Protein AF-A0A946P6W8-F1 (afdb_monomer_lite)

Structure (mmCIF, N/CA/C/O backbone):
data_AF-A0A946P6W8-F1
#
_entry.id   AF-A0A946P6W8-F1
#
loop_
_atom_site.group_PDB
_atom_site.id
_atom_site.type_symbol
_atom_site.label_atom_id
_atom_site.label_alt_id
_atom_site.label_comp_id
_atom_site.label_asym_id
_atom_site.label_entity_id
_atom_site.label_seq_id
_atom_site.pdbx_PDB_ins_code
_atom_site.Cartn_x
_atom_site.Cartn_y
_atom_site.Cartn_z
_atom_site.occupancy
_atom_site.B_iso_or_equiv
_atom_site.auth_seq_id
_atom_site.auth_comp_id
_atom_site.auth_asym_id
_atom_site.auth_atom_id
_atom_site.pdbx_PDB_model_num
ATOM 1 N N . SER A 1 1 ? -8.562 -9.102 12.364 1.00 73.88 1 SER A N 1
ATOM 2 C CA . SER A 1 1 ? -8.716 -8.900 13.821 1.00 73.88 1 SER A CA 1
ATOM 3 C C . SER A 1 1 ? -8.064 -7.616 14.314 1.00 73.88 1 SER A C 1
ATOM 5 O O . SER A 1 1 ? -8.369 -7.254 15.441 1.00 73.88 1 SER A O 1
ATOM 7 N N . VAL A 1 2 ? -7.162 -6.978 13.541 1.00 82.44 2 VAL A N 1
ATOM 8 C CA . VAL A 1 2 ? -6.370 -5.794 13.952 1.00 82.44 2 VAL A CA 1
ATOM 9 C C . VAL A 1 2 ? -5.722 -5.942 15.341 1.00 82.44 2 VAL A C 1
ATOM 11 O O . VAL A 1 2 ? -5.569 -4.982 16.078 1.00 82.44 2 VAL A O 1
ATOM 14 N N . GLY A 1 3 ? -5.409 -7.184 15.739 1.00 82.88 3 GLY A N 1
ATOM 15 C CA . GLY A 1 3 ? -4.904 -7.525 17.077 1.00 82.88 3 GLY A CA 1
ATOM 16 C C . GLY A 1 3 ? -5.926 -7.450 18.225 1.00 82.88 3 GLY A C 1
ATOM 17 O O . GLY A 1 3 ? -5.641 -7.934 19.310 1.00 82.88 3 GLY A O 1
ATOM 18 N N . ALA A 1 4 ? -7.129 -6.924 17.991 1.00 87.81 4 ALA A N 1
ATOM 19 C CA . ALA A 1 4 ? -8.079 -6.534 19.037 1.00 87.81 4 ALA A CA 1
ATOM 20 C C . ALA A 1 4 ? -9.158 -7.577 19.387 1.00 87.81 4 ALA A C 1
ATOM 22 O O . ALA A 1 4 ? -9.860 -7.426 20.388 1.00 87.81 4 ALA A O 1
ATOM 23 N N . ALA A 1 5 ? -9.328 -8.609 18.554 1.00 84.31 5 ALA A N 1
ATOM 24 C CA . ALA A 1 5 ? -10.347 -9.652 18.745 1.00 84.31 5 ALA A CA 1
ATOM 25 C C . ALA A 1 5 ? -9.862 -10.853 19.585 1.00 84.31 5 ALA A C 1
ATOM 27 O O . ALA A 1 5 ? -10.645 -11.761 19.851 1.00 84.31 5 ALA A O 1
ATOM 28 N N . GLY A 1 6 ? -8.576 -10.888 19.950 1.00 88.62 6 GLY A N 1
ATOM 29 C CA . GLY A 1 6 ? -7.946 -11.995 20.671 1.00 88.62 6 GLY A CA 1
ATOM 30 C C . GLY A 1 6 ? -6.609 -12.429 20.074 1.00 88.62 6 GLY A C 1
ATOM 31 O O . GLY A 1 6 ? -6.138 -11.882 19.074 1.00 88.62 6 GLY A O 1
ATOM 32 N N . LEU A 1 7 ? -6.011 -13.450 20.688 1.00 89.75 7 LEU A N 1
ATOM 33 C CA . LEU A 1 7 ? -4.759 -14.051 20.234 1.00 89.75 7 LEU A CA 1
ATOM 34 C C . LEU A 1 7 ? -5.016 -15.127 19.184 1.00 89.75 7 LEU A C 1
ATOM 36 O O . LEU A 1 7 ? -5.795 -16.059 19.391 1.00 89.75 7 LEU A O 1
ATOM 40 N N . VAL A 1 8 ? -4.299 -15.037 18.069 1.00 91.56 8 VAL A N 1
ATOM 41 C CA . VAL A 1 8 ? -4.307 -16.085 17.053 1.00 91.56 8 VAL A CA 1
ATOM 42 C C . VAL A 1 8 ? -3.241 -17.119 17.409 1.00 91.56 8 VAL A C 1
ATOM 44 O O . VAL A 1 8 ? -2.055 -16.890 17.207 1.00 91.56 8 VAL A O 1
ATOM 47 N N . SER A 1 9 ? -3.658 -18.266 17.948 1.00 94.19 9 SER A N 1
ATOM 48 C CA . SER A 1 9 ? -2.743 -19.356 18.333 1.00 94.19 9 SER A CA 1
ATOM 49 C C . SER A 1 9 ? -2.420 -20.321 17.189 1.00 94.19 9 SER A C 1
ATOM 51 O O . SER A 1 9 ? -1.416 -21.031 17.229 1.00 94.19 9 SER A O 1
ATOM 53 N N . ARG A 1 10 ? -3.282 -20.382 16.168 1.00 95.62 10 ARG A N 1
ATOM 54 C CA . ARG A 1 10 ? -3.114 -21.231 14.986 1.00 95.62 10 ARG A CA 1
ATOM 55 C C . ARG A 1 10 ? -3.885 -20.654 13.808 1.00 95.62 10 ARG A C 1
ATOM 57 O O . ARG A 1 10 ? -5.046 -20.283 13.952 1.00 95.62 10 ARG A O 1
ATOM 64 N N . ILE A 1 11 ? -3.265 -20.671 12.632 1.00 94.38 11 ILE A N 1
ATOM 65 C CA . ILE A 1 11 ? -3.903 -20.339 11.355 1.00 94.38 11 ILE A CA 1
ATOM 66 C C . ILE A 1 11 ? -3.746 -21.540 10.426 1.00 94.38 11 ILE A C 1
ATOM 68 O O . ILE A 1 11 ? -2.695 -22.178 10.392 1.00 94.38 11 ILE A O 1
ATOM 72 N N . ARG A 1 12 ? -4.796 -21.853 9.666 1.00 96.69 12 ARG A N 1
ATOM 73 C CA . ARG A 1 12 ? -4.707 -22.728 8.496 1.00 96.69 12 ARG A CA 1
ATOM 74 C C . ARG A 1 12 ? -4.914 -21.864 7.263 1.00 96.69 12 ARG A C 1
ATOM 76 O O . ARG A 1 12 ? -5.958 -21.233 7.140 1.00 96.69 12 ARG A O 1
ATOM 83 N N . MET A 1 13 ? -3.935 -21.854 6.369 1.00 96.88 13 MET A N 1
ATOM 84 C CA . MET A 1 13 ? -3.988 -21.079 5.132 1.00 96.88 13 MET A CA 1
ATOM 85 C C . MET A 1 13 ? -4.216 -22.015 3.949 1.00 96.88 13 MET A C 1
ATOM 87 O O . MET A 1 13 ? -3.669 -23.118 3.905 1.00 96.88 13 MET A O 1
ATOM 91 N N . LYS A 1 14 ? -5.035 -21.577 2.992 1.00 96.38 14 LYS A N 1
ATOM 92 C CA . LYS A 1 14 ? -5.134 -22.236 1.690 1.00 96.38 14 LYS A CA 1
ATOM 93 C C . LYS A 1 14 ? -3.867 -21.901 0.904 1.00 96.38 14 LYS A C 1
ATOM 95 O O . LYS A 1 14 ? -3.564 -20.728 0.723 1.00 96.38 14 LYS A O 1
ATOM 100 N N . LEU A 1 15 ? -3.142 -22.924 0.462 1.00 95.88 15 LEU A N 1
ATOM 101 C CA . LEU A 1 15 ? -1.917 -22.760 -0.319 1.00 95.88 15 LEU A CA 1
ATOM 102 C C . LEU A 1 15 ? -2.199 -22.921 -1.814 1.00 95.88 15 LEU A C 1
ATOM 104 O O . LEU A 1 15 ? -3.144 -23.607 -2.211 1.00 95.88 15 LEU A O 1
ATOM 108 N N . GLN A 1 16 ? -1.345 -22.311 -2.628 1.00 93.94 16 GLN A N 1
ATOM 109 C CA . GLN A 1 16 ? -1.244 -22.569 -4.061 1.00 93.94 16 GLN A CA 1
ATOM 110 C C . GLN A 1 16 ? 0.046 -23.342 -4.352 1.00 93.94 16 GLN A C 1
ATOM 112 O O . GLN A 1 16 ? 0.952 -23.399 -3.518 1.00 93.94 16 GLN A O 1
ATOM 117 N N . LYS A 1 17 ? 0.117 -23.967 -5.531 1.00 95.50 17 LYS A N 1
ATOM 118 C CA . LYS A 1 17 ? 1.341 -24.628 -5.990 1.00 95.50 17 LYS A CA 1
ATOM 119 C C . LYS A 1 17 ? 2.429 -23.570 -6.200 1.00 95.50 17 LYS A C 1
ATOM 121 O O . LYS A 1 17 ? 2.138 -22.510 -6.747 1.00 95.50 17 LYS A O 1
ATOM 126 N N . SER A 1 18 ? 3.661 -23.866 -5.790 1.00 95.75 18 SER A N 1
ATOM 127 C CA . SER A 1 18 ? 4.802 -23.011 -6.112 1.00 95.75 18 SER A CA 1
ATOM 128 C C . SER A 1 18 ? 4.996 -22.934 -7.627 1.00 95.75 18 SER A C 1
ATOM 130 O O . SER A 1 18 ? 4.814 -23.922 -8.346 1.00 95.75 18 SER A O 1
ATOM 132 N N . ALA A 1 19 ? 5.374 -21.755 -8.100 1.00 96.75 19 ALA A N 1
ATOM 133 C CA . ALA A 1 19 ? 5.690 -21.488 -9.495 1.00 96.75 19 ALA A CA 1
ATOM 134 C C . ALA A 1 19 ? 7.038 -20.775 -9.577 1.00 96.75 19 ALA A C 1
ATOM 136 O O . ALA A 1 19 ? 7.435 -20.102 -8.622 1.00 96.75 19 ALA A O 1
ATOM 137 N N . VAL A 1 20 ? 7.726 -20.932 -10.705 1.00 98.31 20 VAL A N 1
ATOM 138 C 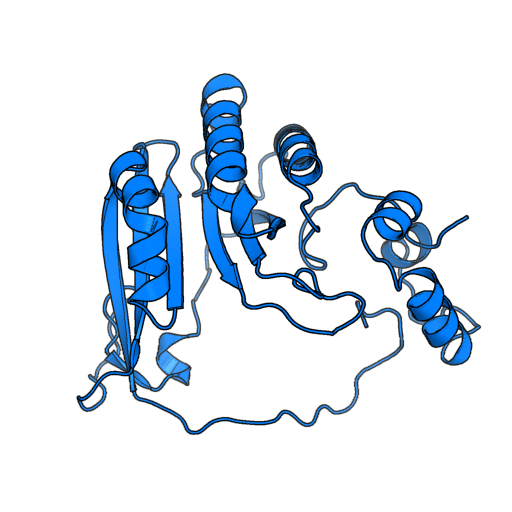CA . VAL A 1 20 ? 8.872 -20.087 -11.040 1.00 98.31 20 VAL A CA 1
ATOM 139 C C . VAL A 1 20 ? 8.316 -18.744 -11.503 1.00 98.31 20 VAL A C 1
ATOM 141 O O . VAL A 1 20 ? 7.397 -18.700 -12.322 1.00 98.31 20 VAL A O 1
ATOM 144 N N . LEU A 1 21 ? 8.826 -17.659 -10.936 1.00 98.06 21 LEU A N 1
ATOM 145 C CA . LEU A 1 21 ? 8.456 -16.291 -11.265 1.00 98.06 21 LEU A CA 1
ATOM 146 C C . LEU A 1 21 ? 9.663 -15.579 -11.871 1.00 98.06 21 LEU A C 1
ATOM 148 O O . LEU A 1 21 ? 10.785 -15.798 -11.424 1.00 98.06 21 LEU A O 1
ATOM 152 N N . SER A 1 22 ? 9.415 -14.713 -12.849 1.00 97.81 22 SER A N 1
ATOM 153 C CA . SER A 1 22 ? 10.373 -13.745 -13.373 1.00 97.81 22 SER A CA 1
ATOM 154 C C . SER A 1 22 ? 9.985 -12.358 -12.873 1.00 97.81 22 SER A C 1
ATOM 156 O O . SER A 1 22 ? 8.884 -11.880 -13.146 1.00 97.81 22 SER A O 1
ATOM 158 N N . GLU A 1 23 ? 10.879 -11.748 -12.105 1.00 97.69 23 GLU A N 1
ATOM 159 C CA . GLU A 1 23 ? 10.818 -10.362 -11.661 1.00 97.69 23 GLU A CA 1
ATOM 160 C C . GLU A 1 23 ? 11.669 -9.490 -12.579 1.00 97.69 23 GLU A C 1
ATOM 162 O O . GLU A 1 23 ? 12.813 -9.828 -12.887 1.00 97.69 23 GLU A O 1
ATOM 167 N N . GLN A 1 24 ? 11.113 -8.353 -12.984 1.00 96.56 24 GLN A N 1
ATOM 168 C CA . GLN A 1 24 ? 11.794 -7.370 -13.815 1.00 96.56 24 GLN A CA 1
ATOM 169 C C . GLN A 1 24 ? 11.532 -5.964 -13.284 1.00 96.56 24 GLN A C 1
ATOM 171 O O . GLN A 1 24 ? 10.383 -5.621 -12.990 1.00 96.56 24 GLN A O 1
ATOM 176 N N . ILE A 1 25 ? 12.586 -5.148 -13.206 1.00 96.94 25 ILE A N 1
ATOM 177 C CA . ILE A 1 25 ? 12.483 -3.701 -12.999 1.00 96.94 25 ILE A CA 1
ATOM 178 C C . ILE A 1 25 ? 12.862 -2.961 -14.282 1.00 96.94 25 ILE A C 1
ATOM 180 O O . ILE A 1 25 ? 13.902 -3.214 -14.888 1.00 96.94 25 ILE A O 1
ATOM 184 N N . HIS A 1 26 ? 12.023 -2.007 -14.670 1.00 95.88 26 HIS A N 1
ATOM 185 C CA . HIS A 1 26 ? 12.267 -1.072 -15.759 1.00 95.88 26 HIS A CA 1
ATOM 186 C C . HIS A 1 26 ? 12.077 0.363 -15.267 1.00 95.88 26 HIS A C 1
ATOM 188 O O . HIS A 1 26 ? 11.128 0.646 -14.543 1.00 95.88 26 HIS A O 1
ATOM 194 N N . VAL A 1 27 ? 12.958 1.273 -15.677 1.00 97.94 27 VAL A N 1
ATOM 195 C CA . VAL A 1 27 ? 12.864 2.696 -15.327 1.00 97.94 27 VAL A CA 1
ATOM 196 C C . VAL A 1 27 ? 12.210 3.457 -16.474 1.00 97.94 27 VAL A C 1
ATOM 198 O O . VAL A 1 27 ? 12.634 3.324 -17.621 1.00 97.94 27 VAL A O 1
ATOM 201 N N . ALA A 1 28 ? 11.201 4.264 -16.163 1.00 98.25 28 ALA A N 1
ATOM 202 C CA . ALA A 1 28 ? 10.529 5.152 -17.109 1.00 98.25 28 ALA A CA 1
ATOM 203 C C . ALA A 1 28 ? 10.208 6.502 -16.451 1.00 98.25 28 ALA A C 1
ATOM 205 O O . ALA A 1 28 ? 10.344 6.659 -15.239 1.00 98.25 28 ALA A O 1
ATOM 206 N N . SER A 1 29 ? 9.757 7.483 -17.234 1.00 98.38 29 SER A N 1
ATOM 207 C CA . SER A 1 29 ? 9.215 8.720 -16.665 1.00 98.38 29 SER A CA 1
ATOM 208 C C . SER A 1 29 ? 7.892 8.458 -15.931 1.00 98.38 29 SER A C 1
ATOM 210 O O . SER A 1 29 ? 7.182 7.484 -16.220 1.00 98.38 29 SER A O 1
ATOM 212 N N . TYR A 1 30 ? 7.531 9.341 -14.997 1.00 97.75 30 TYR A N 1
ATOM 213 C CA . TYR A 1 30 ? 6.206 9.331 -14.373 1.00 97.75 30 TYR A CA 1
ATOM 214 C C . TYR A 1 30 ? 5.073 9.330 -15.414 1.00 97.75 30 TYR A C 1
ATOM 216 O O . TYR A 1 30 ? 4.170 8.493 -15.347 1.00 97.75 30 TYR A O 1
ATOM 224 N N . ASP A 1 31 ? 5.147 10.231 -16.397 1.00 97.88 31 ASP A N 1
ATOM 225 C CA . ASP A 1 31 ? 4.098 10.402 -17.404 1.00 97.88 31 ASP A CA 1
ATOM 226 C C . ASP A 1 31 ? 3.946 9.151 -18.281 1.00 97.88 31 ASP A C 1
ATOM 228 O O . ASP A 1 31 ? 2.827 8.680 -18.492 1.00 97.88 31 ASP A O 1
ATOM 232 N N . ASP A 1 32 ? 5.049 8.548 -18.738 1.00 98.00 32 ASP A N 1
ATOM 233 C CA . ASP A 1 32 ? 4.999 7.305 -19.522 1.00 98.00 32 ASP A CA 1
ATOM 234 C C . ASP A 1 32 ? 4.410 6.148 -18.712 1.00 98.00 32 ASP A C 1
ATOM 236 O O . ASP A 1 32 ? 3.613 5.359 -19.230 1.00 98.00 32 ASP A O 1
ATOM 240 N N . THR A 1 33 ? 4.777 6.060 -17.432 1.00 97.94 33 THR A N 1
ATOM 241 C CA . THR A 1 33 ? 4.261 5.040 -16.513 1.00 97.94 33 THR A CA 1
ATOM 242 C C . THR A 1 33 ? 2.756 5.193 -16.336 1.00 97.94 33 THR A C 1
ATOM 244 O O . THR A 1 33 ? 2.011 4.226 -16.493 1.00 97.94 33 THR A O 1
ATOM 247 N N . MET A 1 34 ? 2.287 6.415 -16.075 1.00 97.06 34 MET A N 1
ATOM 248 C CA . MET A 1 34 ? 0.867 6.697 -15.883 1.00 97.06 34 MET A CA 1
ATOM 249 C C . MET A 1 34 ? 0.052 6.495 -17.157 1.00 97.06 34 MET A C 1
ATOM 251 O O . MET A 1 34 ? -1.027 5.908 -17.094 1.00 97.06 34 MET A O 1
ATOM 255 N N . ASN A 1 35 ? 0.573 6.891 -18.319 1.00 97.44 35 ASN A N 1
ATOM 256 C CA . ASN A 1 35 ? -0.092 6.675 -19.606 1.00 97.44 35 ASN A CA 1
ATOM 257 C C . ASN A 1 35 ? -0.261 5.184 -19.941 1.00 97.44 35 ASN A C 1
ATOM 259 O O . ASN A 1 35 ? -1.183 4.813 -20.666 1.00 97.44 35 ASN A O 1
ATOM 263 N N . ARG A 1 36 ? 0.614 4.323 -19.409 1.00 97.12 36 ARG A N 1
ATOM 264 C CA . ARG A 1 36 ? 0.615 2.873 -19.655 1.00 97.12 36 ARG A CA 1
ATOM 265 C C . ARG A 1 36 ? 0.089 2.050 -18.484 1.00 97.12 36 ARG A C 1
ATOM 267 O O . ARG A 1 36 ? 0.084 0.824 -18.574 1.00 97.12 36 ARG A O 1
ATOM 274 N N . ILE A 1 37 ? -0.356 2.673 -17.394 1.00 95.88 37 ILE A N 1
ATOM 275 C CA . ILE A 1 37 ? -0.645 1.945 -16.152 1.00 95.88 37 ILE A CA 1
ATOM 276 C C . ILE A 1 37 ? -1.721 0.873 -16.345 1.00 95.88 37 ILE A C 1
ATOM 278 O O . ILE A 1 37 ? -1.572 -0.240 -15.856 1.00 95.88 37 ILE A O 1
ATOM 282 N N . THR A 1 38 ? -2.763 1.157 -17.132 1.00 95.19 38 THR A N 1
ATOM 283 C CA . THR A 1 38 ? -3.839 0.195 -17.404 1.00 95.19 38 THR A CA 1
ATOM 284 C C . THR A 1 38 ? -3.324 -1.039 -18.142 1.00 95.19 38 THR A C 1
ATOM 286 O O . THR A 1 38 ? -3.663 -2.154 -17.756 1.00 95.19 38 THR A O 1
ATOM 289 N N . SER A 1 39 ? -2.482 -0.864 -19.169 1.00 96.88 39 SER A N 1
ATOM 290 C CA . SER A 1 39 ? -1.872 -1.995 -19.880 1.00 96.88 39 SER A CA 1
ATOM 291 C C . SER A 1 39 ? -0.869 -2.734 -18.999 1.00 96.88 39 SER A C 1
ATOM 293 O O . SER A 1 39 ? -0.893 -3.955 -18.955 1.00 96.88 39 SER A O 1
ATOM 295 N N . LEU A 1 40 ? -0.049 -2.012 -18.228 1.00 96.81 40 LEU A N 1
ATOM 296 C CA . LEU A 1 40 ? 0.931 -2.619 -17.325 1.00 96.81 40 LEU A CA 1
ATOM 297 C C . LEU A 1 40 ? 0.252 -3.487 -16.257 1.00 96.81 40 LEU A C 1
ATOM 299 O O . LEU A 1 40 ? 0.728 -4.578 -15.972 1.00 96.81 40 LEU A O 1
ATOM 303 N N . VAL A 1 41 ? -0.881 -3.051 -15.709 1.00 96.06 41 VAL A N 1
ATOM 304 C CA . VAL A 1 41 ? -1.665 -3.854 -14.761 1.00 96.06 41 VAL A CA 1
ATOM 305 C C . VAL A 1 41 ? -2.313 -5.061 -15.443 1.00 96.06 41 VAL A C 1
ATOM 307 O O . VAL A 1 41 ? -2.336 -6.140 -14.867 1.00 96.06 41 VAL A O 1
ATOM 310 N N . ALA A 1 42 ? -2.837 -4.906 -16.661 1.00 95.88 42 ALA A N 1
ATOM 311 C CA . ALA A 1 42 ? -3.531 -5.989 -17.361 1.00 95.88 42 ALA A CA 1
ATOM 312 C C . ALA A 1 42 ? -2.587 -7.073 -17.917 1.00 95.88 42 ALA A C 1
ATOM 314 O O . ALA A 1 42 ? -2.974 -8.235 -18.021 1.00 95.88 42 ALA A O 1
ATOM 315 N N . GLU A 1 43 ? -1.371 -6.693 -18.308 1.00 96.94 43 GLU A N 1
ATOM 316 C CA . GLU A 1 43 ? -0.388 -7.576 -18.949 1.00 96.94 43 GLU A CA 1
ATOM 317 C C . GLU A 1 43 ? 0.476 -8.350 -17.945 1.00 96.94 43 GLU A C 1
ATOM 319 O O . GLU A 1 43 ? 1.175 -9.281 -18.345 1.00 96.94 43 GLU A O 1
ATOM 324 N N . ASN A 1 44 ? 0.442 -7.981 -16.660 1.00 97.25 44 ASN A N 1
ATOM 325 C CA . ASN A 1 44 ? 1.312 -8.553 -15.637 1.00 97.25 44 ASN A CA 1
ATOM 326 C C . ASN A 1 44 ? 0.509 -9.162 -14.482 1.00 97.25 44 ASN A C 1
ATOM 328 O O . ASN A 1 44 ? -0.454 -8.572 -14.004 1.00 97.25 44 ASN A O 1
ATOM 332 N N . ASP A 1 45 ? 0.944 -10.321 -13.981 1.00 95.31 45 ASP A N 1
ATOM 333 C CA . ASP A 1 45 ? 0.320 -10.985 -12.821 1.00 95.31 45 ASP A CA 1
ATOM 334 C C . ASP A 1 45 ? 0.476 -10.139 -11.546 1.00 95.31 45 ASP A C 1
ATOM 336 O O . ASP A 1 45 ? -0.397 -10.113 -10.679 1.00 95.31 45 ASP A O 1
ATOM 340 N N . ARG A 1 46 ? 1.600 -9.421 -11.425 1.00 95.69 46 ARG A N 1
ATOM 341 C CA . ARG A 1 46 ? 1.846 -8.438 -10.362 1.00 95.69 46 ARG A CA 1
ATOM 342 C C . ARG A 1 46 ? 2.505 -7.202 -10.941 1.00 95.69 46 ARG A C 1
ATOM 344 O O . ARG A 1 46 ? 3.494 -7.309 -11.667 1.00 95.69 46 ARG A O 1
ATOM 351 N N . PHE A 1 47 ? 1.983 -6.051 -10.543 1.00 96.81 47 PHE A N 1
ATOM 352 C CA . PHE A 1 47 ? 2.468 -4.739 -10.934 1.00 96.81 47 PHE A CA 1
ATOM 353 C C . PHE A 1 47 ? 2.592 -3.835 -9.706 1.00 96.81 47 PHE A C 1
ATOM 355 O O . PHE A 1 47 ? 1.625 -3.657 -8.955 1.00 96.81 47 PHE A O 1
ATOM 362 N N . GLU A 1 48 ? 3.767 -3.234 -9.553 1.00 97.25 48 GLU A N 1
ATOM 363 C CA . GLU A 1 48 ? 4.014 -2.104 -8.663 1.00 97.25 48 GLU A CA 1
ATOM 364 C C . GLU A 1 48 ? 4.987 -1.120 -9.322 1.00 97.25 48 GLU A C 1
ATOM 366 O O . GLU A 1 48 ? 5.721 -1.479 -10.243 1.00 97.25 48 GLU A O 1
ATOM 371 N N . PHE A 1 49 ? 5.007 0.133 -8.878 1.00 98.12 49 PHE A N 1
ATOM 372 C CA . PHE A 1 49 ? 6.092 1.042 -9.235 1.00 98.12 49 PHE A CA 1
ATOM 373 C C . PHE A 1 49 ? 6.475 1.952 -8.071 1.00 98.12 49 PHE A C 1
ATOM 375 O O . PHE A 1 49 ? 5.666 2.236 -7.188 1.00 98.12 49 PHE A O 1
ATOM 382 N N . PHE A 1 50 ? 7.713 2.436 -8.112 1.00 98.00 50 PHE A N 1
ATOM 383 C CA . PHE A 1 50 ? 8.277 3.382 -7.153 1.00 98.00 50 PHE A CA 1
ATOM 384 C C . PHE A 1 50 ? 8.656 4.661 -7.887 1.00 98.00 50 PHE A C 1
ATOM 386 O O . PHE A 1 50 ? 9.583 4.646 -8.693 1.00 98.00 50 PHE A O 1
ATOM 393 N N . TRP A 1 51 ? 7.946 5.755 -7.632 1.00 98.69 51 TRP A N 1
ATOM 394 C CA . TRP A 1 51 ? 8.263 7.063 -8.205 1.00 98.69 51 TRP A CA 1
ATOM 395 C C . TRP A 1 51 ? 9.173 7.858 -7.275 1.00 98.69 51 TRP A C 1
ATOM 397 O O . TRP A 1 51 ? 8.892 7.960 -6.082 1.00 98.69 51 TRP A O 1
ATOM 407 N N . TYR A 1 52 ? 10.230 8.456 -7.819 1.00 98.12 52 TYR A N 1
ATOM 408 C CA . TYR A 1 52 ? 11.233 9.197 -7.062 1.00 98.12 52 TYR A CA 1
ATOM 409 C C . TYR A 1 52 ? 11.059 10.710 -7.254 1.00 98.12 52 TYR A C 1
ATOM 411 O O . TYR A 1 52 ? 11.326 11.218 -8.346 1.00 98.12 52 TYR A O 1
ATOM 419 N N . PRO A 1 53 ? 10.715 11.475 -6.196 1.00 97.06 53 PRO A N 1
ATOM 420 C CA . PRO A 1 53 ? 10.463 12.916 -6.314 1.00 97.06 53 PRO A CA 1
ATOM 421 C C . PRO A 1 53 ? 11.640 13.737 -6.854 1.00 97.06 53 PRO A C 1
ATOM 423 O O . PRO A 1 53 ? 11.441 14.804 -7.428 1.00 97.06 53 PRO A O 1
ATOM 426 N N . GLY A 1 54 ? 12.872 13.263 -6.635 1.00 95.25 54 GLY A N 1
ATOM 427 C CA . GLY A 1 54 ? 14.092 13.973 -7.022 1.00 95.25 54 GLY A CA 1
ATOM 428 C C . GLY A 1 54 ? 14.446 13.875 -8.508 1.00 95.25 54 GLY A C 1
ATOM 429 O O . GLY A 1 54 ? 15.089 14.788 -9.020 1.00 95.25 54 GLY A O 1
ATOM 430 N N . THR A 1 55 ? 14.051 12.795 -9.188 1.00 96.50 55 THR A N 1
ATOM 431 C CA . THR A 1 55 ? 14.361 12.563 -10.614 1.00 96.50 55 THR A CA 1
ATOM 432 C C . THR A 1 55 ? 13.125 12.556 -11.503 1.00 96.50 55 THR A C 1
ATOM 434 O O . THR A 1 55 ? 13.257 12.686 -12.715 1.00 96.50 55 THR A O 1
ATOM 437 N N . ASP A 1 56 ? 11.935 12.440 -10.907 1.00 96.69 56 ASP A N 1
ATOM 438 C CA . ASP A 1 56 ? 10.660 12.241 -11.600 1.00 96.69 56 ASP A CA 1
ATOM 439 C C . ASP A 1 56 ? 10.583 10.936 -12.420 1.00 96.69 56 ASP A C 1
ATOM 441 O O . ASP A 1 56 ? 9.753 10.770 -13.317 1.00 96.69 56 ASP A O 1
ATOM 445 N N . GLU A 1 57 ? 11.448 9.981 -12.080 1.00 98.12 57 GLU A N 1
ATOM 446 C CA . GLU A 1 57 ? 11.476 8.639 -12.653 1.00 98.12 57 GLU A CA 1
ATOM 447 C C . GLU A 1 57 ? 10.644 7.672 -11.810 1.00 98.12 57 GLU A C 1
ATOM 449 O O . GLU A 1 57 ? 10.505 7.823 -10.593 1.00 98.12 57 GLU A O 1
ATOM 454 N N . ALA A 1 58 ? 10.113 6.647 -12.468 1.00 98.38 58 ALA A N 1
ATOM 455 C CA . ALA A 1 58 ? 9.417 5.533 -11.856 1.00 98.38 58 ALA A CA 1
ATOM 456 C C . ALA A 1 58 ? 10.144 4.218 -12.158 1.00 98.38 58 ALA A C 1
ATOM 458 O O . ALA A 1 58 ? 10.325 3.842 -13.319 1.00 98.38 58 ALA A O 1
ATOM 459 N N . ASN A 1 59 ? 10.502 3.488 -11.104 1.00 98.00 59 ASN A N 1
ATOM 460 C CA . ASN A 1 59 ? 10.963 2.108 -11.200 1.00 98.00 59 ASN A CA 1
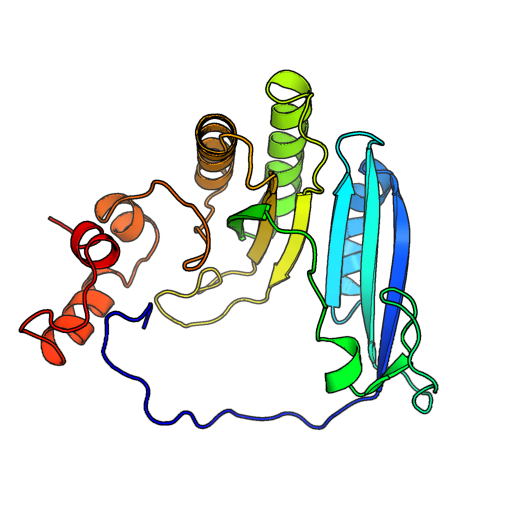ATOM 461 C C . ASN A 1 59 ? 9.733 1.203 -11.246 1.00 98.00 59 ASN A C 1
ATOM 463 O O . ASN A 1 59 ? 9.132 0.914 -10.212 1.00 98.00 59 ASN A O 1
ATOM 467 N N . ILE A 1 60 ? 9.348 0.785 -12.446 1.00 98.19 60 ILE A N 1
ATOM 468 C CA . ILE A 1 60 ? 8.255 -0.149 -12.698 1.00 98.19 60 ILE A CA 1
ATOM 469 C C . ILE A 1 60 ? 8.748 -1.558 -12.409 1.00 98.19 60 ILE A C 1
ATOM 471 O O . ILE A 1 60 ? 9.677 -2.032 -13.059 1.00 98.19 60 ILE A O 1
ATOM 475 N N . LYS A 1 61 ? 8.095 -2.243 -11.479 1.00 97.44 61 LYS A N 1
ATOM 476 C CA . LYS A 1 61 ? 8.394 -3.615 -11.102 1.00 97.44 61 LYS A CA 1
ATOM 477 C C . LYS A 1 61 ? 7.239 -4.529 -11.489 1.00 97.44 61 LYS A C 1
ATOM 479 O O . LYS A 1 61 ? 6.085 -4.318 -11.117 1.00 97.44 61 LYS A O 1
ATOM 484 N N . THR A 1 62 ? 7.570 -5.568 -12.240 1.00 97.69 62 THR A N 1
ATOM 485 C CA . THR A 1 62 ? 6.616 -6.584 -12.695 1.00 97.69 62 THR A CA 1
ATOM 486 C C . THR A 1 62 ? 7.091 -7.960 -12.271 1.00 97.69 62 THR A C 1
ATOM 488 O O . THR A 1 62 ? 8.293 -8.228 -12.254 1.00 97.69 62 THR A O 1
ATOM 491 N N . ILE A 1 63 ? 6.154 -8.829 -11.890 1.00 97.50 63 ILE A N 1
ATOM 492 C CA . ILE A 1 63 ? 6.460 -10.217 -11.537 1.00 97.50 63 ILE A CA 1
ATOM 493 C C . ILE A 1 63 ? 5.450 -11.132 -12.215 1.00 97.50 63 ILE A C 1
ATOM 495 O O . ILE A 1 63 ? 4.262 -11.091 -11.891 1.00 97.50 63 ILE A O 1
ATOM 499 N N . ASN A 1 64 ? 5.938 -11.999 -13.099 1.00 97.81 64 ASN A N 1
ATOM 500 C CA . ASN A 1 64 ? 5.120 -12.881 -13.929 1.00 97.81 64 ASN A CA 1
ATOM 501 C C . ASN A 1 64 ? 5.533 -14.350 -13.785 1.00 97.81 64 ASN A C 1
ATOM 503 O O . ASN A 1 64 ? 6.696 -14.626 -13.491 1.00 97.81 64 ASN A O 1
ATOM 507 N N . PRO A 1 65 ? 4.628 -15.316 -14.022 1.00 97.56 65 PRO A N 1
ATOM 508 C CA . PRO A 1 65 ? 5.010 -16.717 -14.159 1.00 97.56 65 PRO A CA 1
ATOM 509 C C . PRO A 1 65 ? 6.054 -16.907 -15.267 1.00 97.56 65 PRO A C 1
ATOM 511 O O . PRO A 1 65 ? 5.857 -16.462 -16.397 1.00 97.56 65 PRO A O 1
ATOM 514 N N . ALA A 1 66 ? 7.151 -17.588 -14.951 1.00 96.62 66 ALA A N 1
ATOM 515 C CA . ALA A 1 66 ? 8.176 -17.951 -15.919 1.00 96.62 66 ALA A CA 1
ATOM 516 C C . ALA A 1 66 ? 7.881 -19.325 -16.540 1.00 96.62 66 ALA A C 1
ATOM 518 O O . ALA A 1 66 ? 7.301 -20.207 -15.904 1.00 96.62 66 ALA A O 1
ATOM 519 N N . THR A 1 67 ? 8.322 -19.524 -17.783 1.00 93.69 67 THR A N 1
ATOM 520 C CA . THR A 1 67 ? 8.276 -20.831 -18.467 1.00 93.69 67 THR A CA 1
ATOM 521 C C . THR A 1 67 ? 9.599 -21.594 -18.384 1.00 93.69 67 THR A C 1
ATOM 523 O O . THR A 1 67 ? 9.725 -22.667 -18.970 1.00 93.69 67 THR A O 1
ATOM 526 N N . THR A 1 68 ? 10.598 -21.025 -17.712 1.00 93.50 68 THR A N 1
ATOM 527 C CA . THR A 1 68 ? 11.952 -21.562 -17.559 1.00 93.50 68 THR A CA 1
ATOM 528 C C . THR A 1 68 ? 12.165 -22.147 -16.164 1.00 93.50 68 THR A C 1
ATOM 530 O O . THR A 1 68 ? 11.370 -21.931 -15.249 1.00 93.50 68 THR A O 1
ATOM 533 N N . GLU A 1 69 ? 13.258 -22.893 -16.010 1.00 96.94 69 GLU A N 1
ATOM 534 C CA . GLU A 1 69 ? 13.764 -23.315 -14.701 1.00 96.94 69 GLU A CA 1
ATOM 535 C C . GLU A 1 69 ? 14.286 -22.105 -13.896 1.00 96.94 69 GLU A C 1
ATOM 537 O O . GLU A 1 69 ? 14.641 -21.086 -14.498 1.00 96.94 69 GLU A O 1
ATOM 542 N N . PRO A 1 70 ? 14.334 -22.189 -12.551 1.00 97.31 70 PRO A N 1
ATOM 543 C CA . PRO A 1 70 ? 14.926 -21.146 -11.719 1.00 97.31 70 PRO A CA 1
ATOM 544 C C . PRO A 1 70 ? 16.430 -20.988 -11.996 1.00 97.31 70 PRO A C 1
ATOM 546 O O . PRO A 1 70 ? 17.151 -21.964 -12.220 1.00 97.31 70 PRO A O 1
ATOM 549 N N . GLU A 1 71 ? 16.908 -19.751 -11.937 1.00 97.75 71 GLU A N 1
ATOM 550 C CA . GLU A 1 71 ? 18.292 -19.365 -12.185 1.00 97.75 71 GLU A CA 1
ATOM 551 C C . GLU A 1 71 ? 19.049 -19.176 -10.866 1.00 97.75 71 GLU A C 1
ATOM 553 O O . GLU A 1 71 ? 18.592 -18.480 -9.955 1.00 97.75 71 GLU A O 1
ATOM 558 N N . TYR A 1 72 ? 20.231 -19.796 -10.770 1.00 96.62 72 TYR A N 1
ATOM 559 C CA . TYR A 1 72 ? 21.082 -19.742 -9.583 1.00 96.62 72 TYR A CA 1
ATOM 560 C C . TYR A 1 72 ? 22.544 -19.401 -9.933 1.00 96.62 72 TYR A C 1
ATOM 562 O O . TYR A 1 72 ? 23.040 -19.867 -10.963 1.00 96.62 72 TYR A O 1
ATOM 570 N N . PRO A 1 73 ? 23.273 -18.667 -9.064 1.00 95.31 73 PRO A N 1
ATOM 571 C CA . PRO A 1 73 ? 22.828 -18.119 -7.774 1.00 95.31 73 PRO A CA 1
ATOM 572 C C . PRO A 1 73 ? 21.723 -17.066 -7.938 1.00 95.31 73 PRO A C 1
ATOM 574 O O . PRO A 1 73 ? 21.607 -16.463 -9.000 1.00 95.31 73 PRO A O 1
ATOM 577 N N . LEU A 1 74 ? 20.894 -16.888 -6.903 1.00 93.88 74 LEU A N 1
ATOM 578 C CA . LEU A 1 74 ? 19.764 -15.958 -6.961 1.00 93.88 74 LEU A CA 1
ATOM 579 C C . LEU A 1 74 ? 20.268 -14.545 -7.295 1.00 93.88 74 LEU A C 1
ATOM 581 O O . LEU A 1 74 ? 21.180 -14.047 -6.632 1.00 93.88 74 LEU A O 1
ATOM 585 N N . GLY A 1 75 ? 19.678 -13.929 -8.320 1.00 88.56 75 GLY A N 1
ATOM 586 C CA . GLY A 1 75 ? 19.994 -12.561 -8.727 1.00 88.56 75 GLY A CA 1
ATOM 587 C C . GLY A 1 75 ? 19.565 -11.503 -7.705 1.00 88.56 75 GLY A C 1
ATOM 588 O O . GLY A 1 75 ? 18.896 -11.796 -6.711 1.00 88.56 75 GLY A O 1
ATOM 589 N N . GLU A 1 76 ? 19.936 -10.253 -7.972 1.00 91.62 76 GLU A N 1
ATOM 590 C CA . GLU A 1 76 ? 19.466 -9.099 -7.199 1.00 91.62 76 GLU A CA 1
ATOM 591 C C . GLU A 1 76 ? 17.987 -8.792 -7.485 1.00 91.62 76 GLU A C 1
ATOM 593 O O . GLU A 1 76 ? 17.436 -9.188 -8.517 1.00 91.62 76 GLU A O 1
ATOM 598 N N . GLU A 1 77 ? 17.338 -8.078 -6.561 1.00 90.31 77 GLU A N 1
ATOM 599 C CA . GLU A 1 77 ? 15.961 -7.615 -6.745 1.00 90.31 77 GLU A CA 1
ATOM 600 C C . GLU A 1 77 ? 15.834 -6.791 -8.036 1.00 90.31 77 GLU A C 1
ATOM 602 O O . GLU A 1 77 ? 16.608 -5.871 -8.289 1.00 90.31 77 GLU A O 1
ATOM 607 N N . GLY A 1 78 ? 14.853 -7.149 -8.862 1.00 91.69 78 GLY A N 1
ATOM 608 C CA . GLY A 1 78 ? 14.609 -6.556 -10.175 1.00 91.69 78 GLY A CA 1
ATOM 609 C C . GLY A 1 78 ? 15.078 -7.380 -11.370 1.00 91.69 78 GLY A C 1
ATOM 610 O O . GLY A 1 78 ? 14.860 -6.948 -12.501 1.00 91.69 78 GLY A O 1
ATOM 611 N N . GLY A 1 79 ? 15.677 -8.554 -11.147 1.00 93.94 79 GLY A N 1
ATOM 612 C CA . GLY A 1 79 ? 16.095 -9.462 -12.222 1.00 93.94 79 GLY A CA 1
ATOM 613 C C . GLY A 1 79 ? 16.026 -10.947 -11.866 1.00 93.94 79 GLY A C 1
ATOM 614 O O . GLY A 1 79 ? 16.706 -11.758 -12.491 1.00 93.94 79 GLY A O 1
ATOM 615 N N . ARG A 1 80 ? 15.266 -11.326 -10.832 1.00 96.31 80 ARG A N 1
ATOM 616 C CA . ARG A 1 80 ? 15.215 -12.712 -10.343 1.00 96.31 80 ARG A CA 1
ATOM 617 C C . ARG A 1 80 ? 14.319 -13.583 -11.222 1.00 96.31 80 ARG A C 1
ATOM 619 O O . ARG A 1 80 ? 13.169 -13.234 -11.468 1.00 96.31 80 ARG A O 1
ATOM 626 N N . VAL A 1 81 ? 14.802 -14.769 -11.589 1.00 97.81 81 VAL A N 1
ATOM 627 C CA . VAL A 1 81 ? 13.985 -15.865 -12.132 1.00 97.81 81 VAL A CA 1
ATOM 628 C C . VAL A 1 81 ? 14.101 -17.048 -11.179 1.00 97.81 81 VAL A C 1
ATOM 630 O O . VAL A 1 81 ? 15.081 -17.778 -11.219 1.00 97.81 81 VAL A O 1
ATOM 633 N N . ALA A 1 82 ? 13.159 -17.211 -10.252 1.00 97.81 82 ALA A N 1
ATOM 634 C CA . ALA A 1 82 ? 13.283 -18.203 -9.179 1.00 97.81 82 ALA A CA 1
ATOM 635 C C . ALA A 1 82 ? 11.920 -18.652 -8.644 1.00 97.81 82 ALA A C 1
ATOM 637 O O . ALA A 1 82 ? 10.876 -18.185 -9.104 1.00 97.81 82 ALA A O 1
ATOM 638 N N . TRP A 1 83 ? 11.892 -19.567 -7.672 1.00 97.81 83 TRP A N 1
ATOM 639 C CA . TRP A 1 83 ? 10.623 -19.979 -7.075 1.00 97.81 83 TRP A CA 1
ATOM 640 C C . TRP A 1 83 ? 9.914 -18.803 -6.400 1.00 97.81 83 TRP A C 1
ATOM 642 O O . TRP A 1 83 ? 10.540 -17.895 -5.858 1.00 97.81 83 TRP A O 1
ATOM 652 N N . SER A 1 84 ? 8.582 -18.839 -6.364 1.00 97.06 84 SER A N 1
ATOM 653 C CA . SER A 1 84 ? 7.760 -17.758 -5.810 1.00 97.06 84 SER A CA 1
ATOM 654 C C . SER A 1 84 ? 8.153 -17.337 -4.388 1.00 97.06 84 SER A C 1
ATOM 656 O O . SER A 1 84 ? 8.062 -16.164 -4.048 1.00 97.06 84 SER A O 1
ATOM 658 N N . TYR A 1 85 ? 8.624 -18.268 -3.554 1.00 95.56 85 TYR A N 1
ATOM 659 C CA . TYR A 1 85 ? 9.080 -17.982 -2.188 1.00 95.56 85 TYR A CA 1
ATOM 660 C C . TYR A 1 85 ? 10.491 -17.366 -2.107 1.00 95.56 85 TYR A C 1
ATOM 662 O O . TYR A 1 85 ? 10.894 -16.943 -1.030 1.00 95.56 85 TYR A O 1
ATOM 670 N N . GLU A 1 86 ? 11.229 -17.306 -3.216 1.00 96.38 86 GLU A N 1
ATOM 671 C CA . GLU A 1 86 ? 12.539 -16.647 -3.349 1.00 96.38 86 GLU A CA 1
ATOM 672 C C . GLU A 1 86 ? 12.411 -15.267 -4.015 1.00 96.38 86 GLU A C 1
ATOM 674 O O . GLU A 1 86 ? 13.215 -14.374 -3.748 1.00 96.38 86 GLU A O 1
ATOM 679 N N . VAL A 1 87 ? 11.386 -15.079 -4.858 1.00 96.56 87 VAL A N 1
ATOM 680 C CA . VAL A 1 87 ? 11.129 -13.825 -5.588 1.00 96.56 87 VAL A CA 1
ATOM 681 C C . VAL A 1 87 ? 10.247 -12.856 -4.797 1.00 96.56 87 VAL A C 1
ATOM 683 O O . VAL A 1 87 ? 10.547 -11.671 -4.722 1.00 96.56 87 VAL A O 1
ATOM 686 N N . LEU A 1 88 ? 9.155 -13.329 -4.190 1.00 94.62 88 LEU A N 1
ATOM 687 C CA . LEU A 1 88 ? 8.181 -12.436 -3.544 1.00 94.62 88 LEU A CA 1
ATOM 688 C C . LEU A 1 88 ? 8.702 -11.721 -2.283 1.00 94.62 88 LEU A C 1
ATOM 690 O O . LEU A 1 88 ? 8.288 -10.586 -2.049 1.00 94.62 88 LEU A O 1
ATOM 694 N N . PRO A 1 89 ? 9.571 -12.322 -1.446 1.00 92.19 89 PRO A N 1
ATOM 695 C CA . PRO A 1 89 ? 10.145 -11.598 -0.321 1.00 92.19 89 PRO A CA 1
ATOM 696 C C . PRO A 1 89 ? 11.133 -10.517 -0.781 1.00 92.19 89 PRO A C 1
ATOM 698 O O . PRO A 1 89 ? 11.992 -10.758 -1.633 1.00 92.19 89 PRO A O 1
ATOM 701 N N . SER A 1 90 ? 11.046 -9.348 -0.147 1.00 85.56 90 SER A N 1
ATOM 702 C CA . SER A 1 90 ? 11.996 -8.240 -0.286 1.00 85.56 90 SER A CA 1
ATOM 703 C C . SER A 1 90 ? 12.739 -8.012 1.029 1.00 85.56 90 SER A C 1
ATOM 705 O O . SER A 1 90 ? 12.131 -8.071 2.104 1.00 85.56 90 SER A O 1
ATOM 707 N N . HIS A 1 91 ? 14.024 -7.680 0.960 1.00 84.19 91 HIS A N 1
ATOM 708 C CA . HIS A 1 91 ? 14.795 -7.250 2.124 1.00 84.19 91 HIS A CA 1
ATOM 709 C C . HIS A 1 91 ? 14.783 -5.718 2.210 1.00 84.19 91 HIS A C 1
ATOM 711 O O . HIS A 1 91 ? 15.237 -5.047 1.290 1.00 84.19 91 HIS A O 1
ATOM 717 N N . ARG A 1 92 ? 14.281 -5.151 3.317 1.00 83.44 92 ARG A N 1
ATOM 718 C CA . ARG A 1 92 ? 14.203 -3.692 3.529 1.00 83.44 92 ARG A CA 1
ATOM 719 C C . ARG A 1 92 ? 15.154 -3.257 4.660 1.00 83.44 92 ARG A C 1
ATOM 721 O O . ARG A 1 92 ? 14.741 -3.251 5.817 1.00 83.44 92 ARG A O 1
ATOM 728 N N . PRO A 1 93 ? 16.424 -2.913 4.365 1.00 87.19 93 PRO A N 1
ATOM 729 C CA . PRO A 1 93 ? 17.413 -2.565 5.392 1.00 87.19 93 PRO A CA 1
ATOM 730 C C . PRO A 1 93 ? 17.356 -1.098 5.842 1.00 87.19 93 PRO A C 1
ATOM 732 O O . PRO A 1 93 ? 17.860 -0.760 6.913 1.00 87.19 93 PRO A O 1
ATOM 735 N N . HIS A 1 94 ? 16.781 -0.212 5.027 1.00 91.25 94 HIS A N 1
ATOM 736 C CA . HIS A 1 94 ? 16.728 1.216 5.320 1.00 91.25 94 HIS A CA 1
ATOM 737 C C . HIS A 1 94 ? 15.517 1.522 6.196 1.00 91.25 94 HIS A C 1
ATOM 739 O O . HIS A 1 94 ? 14.384 1.343 5.760 1.00 91.25 94 HIS A O 1
ATOM 745 N N . LEU A 1 95 ? 15.754 1.977 7.426 1.00 94.38 95 LEU A N 1
ATOM 746 C CA . LEU A 1 95 ? 14.692 2.333 8.367 1.00 94.38 95 LEU A CA 1
ATOM 747 C C . LEU A 1 95 ? 13.973 3.612 7.921 1.00 94.38 95 LEU A C 1
ATOM 749 O O . LEU A 1 95 ? 14.618 4.606 7.594 1.00 94.38 95 LEU A O 1
ATOM 753 N N . HIS A 1 96 ? 12.646 3.580 7.952 1.00 95.69 96 HIS A N 1
ATOM 754 C CA . HIS A 1 96 ? 11.762 4.681 7.580 1.00 95.69 96 HIS A CA 1
ATOM 755 C C . HIS A 1 96 ? 10.436 4.564 8.333 1.00 95.69 96 HIS A C 1
ATOM 757 O O . HIS A 1 96 ? 10.074 3.480 8.803 1.00 95.69 96 HIS A O 1
ATOM 763 N N . THR A 1 97 ? 9.709 5.674 8.430 1.00 97.31 97 THR A N 1
ATOM 764 C CA . THR A 1 97 ? 8.271 5.644 8.712 1.00 97.31 97 THR A CA 1
ATOM 765 C C . THR A 1 97 ? 7.510 5.536 7.394 1.00 97.31 97 THR A C 1
ATOM 767 O O . THR A 1 97 ? 8.055 5.811 6.323 1.00 97.31 97 THR A O 1
ATOM 770 N N . GLU A 1 98 ? 6.248 5.118 7.455 1.00 98.06 98 GLU A N 1
ATOM 771 C CA . GLU A 1 98 ? 5.412 4.972 6.264 1.00 98.06 98 GLU A CA 1
ATOM 772 C C . GLU A 1 98 ? 3.939 5.224 6.602 1.00 98.06 98 GLU A C 1
ATOM 774 O O . GLU A 1 98 ? 3.440 4.772 7.641 1.00 98.06 98 GLU A O 1
ATOM 779 N N . MET A 1 99 ? 3.257 5.910 5.686 1.00 98.75 99 MET A N 1
ATOM 780 C CA . MET A 1 99 ? 1.804 5.999 5.587 1.00 98.75 99 MET A CA 1
ATOM 781 C C . MET A 1 99 ? 1.389 5.358 4.261 1.00 98.75 99 MET A C 1
ATOM 783 O O . MET A 1 99 ? 1.904 5.723 3.208 1.00 98.75 99 MET A O 1
ATOM 787 N N . GLU A 1 100 ? 0.445 4.420 4.309 1.00 98.75 100 GLU A N 1
ATOM 788 C CA . GLU A 1 100 ? -0.110 3.766 3.120 1.00 98.75 100 GLU A CA 1
ATOM 789 C C . GLU A 1 100 ? -1.630 3.856 3.163 1.00 98.75 100 GLU A C 1
ATOM 791 O O . GLU A 1 100 ? -2.250 3.601 4.200 1.00 98.75 100 GLU A O 1
ATOM 796 N N . TYR A 1 101 ? -2.230 4.191 2.025 1.00 98.81 101 TYR A N 1
ATOM 797 C CA . TYR A 1 101 ? -3.675 4.222 1.854 1.00 98.81 101 TYR A CA 1
ATOM 798 C C . TYR A 1 101 ? -4.107 3.384 0.653 1.00 98.81 101 TYR A C 1
ATOM 800 O O . TYR A 1 101 ? -3.516 3.423 -0.422 1.00 98.81 101 TYR A O 1
ATOM 808 N N . SER A 1 102 ? -5.188 2.635 0.847 1.00 98.62 102 SER A N 1
ATOM 809 C CA . SER A 1 102 ? -5.894 1.856 -0.168 1.00 98.62 102 SER A CA 1
ATOM 810 C C . SER A 1 102 ? -7.007 2.684 -0.806 1.00 98.62 102 SER A C 1
ATOM 812 O O . SER A 1 102 ? -8.054 2.920 -0.193 1.00 98.62 102 SER A O 1
ATOM 814 N N . VAL A 1 103 ? -6.793 3.117 -2.040 1.00 98.69 103 VAL A N 1
ATOM 815 C CA . VAL A 1 103 ? -7.676 3.991 -2.821 1.00 98.69 103 VAL A CA 1
ATOM 816 C C . VAL A 1 103 ? -8.450 3.145 -3.844 1.00 98.69 103 VAL A C 1
ATOM 818 O O . VAL A 1 103 ? -7.873 2.205 -4.391 1.00 98.69 103 VAL A O 1
ATOM 821 N N . PRO A 1 104 ? -9.739 3.428 -4.137 1.00 98.31 104 PRO A N 1
ATOM 822 C CA . PRO A 1 104 ? -10.439 2.774 -5.244 1.00 98.31 104 PRO A CA 1
ATOM 823 C C . PRO A 1 104 ? -9.606 2.835 -6.528 1.00 98.31 104 PRO A C 1
ATOM 825 O O . PRO A 1 104 ? -9.131 3.911 -6.890 1.00 98.31 104 PRO A O 1
ATOM 828 N N . ALA A 1 105 ? -9.445 1.714 -7.234 1.00 97.44 105 ALA A N 1
ATOM 829 C CA . ALA A 1 105 ? -8.539 1.634 -8.385 1.00 97.44 105 ALA A CA 1
ATOM 830 C C . ALA A 1 105 ? -8.831 2.708 -9.453 1.00 97.44 105 ALA A C 1
ATOM 832 O O . ALA A 1 105 ? -7.906 3.325 -9.979 1.00 97.44 105 ALA A O 1
ATOM 833 N N . ALA A 1 106 ? -10.113 3.017 -9.689 1.00 97.00 106 ALA A N 1
ATOM 834 C CA . ALA A 1 106 ? -10.555 4.066 -10.615 1.00 97.00 106 ALA A CA 1
ATOM 835 C C . ALA A 1 106 ? -10.072 5.485 -10.247 1.00 97.00 106 ALA A C 1
ATOM 837 O O . ALA A 1 106 ? -9.935 6.336 -11.121 1.00 97.00 106 ALA A O 1
ATOM 838 N N . ASN A 1 107 ? -9.789 5.735 -8.967 1.00 98.44 107 ASN A N 1
ATOM 839 C CA . ASN A 1 107 ? -9.296 7.016 -8.458 1.00 98.44 107 ASN A CA 1
ATOM 840 C C . ASN A 1 107 ? -7.766 7.043 -8.313 1.00 98.44 107 ASN A C 1
ATOM 842 O O . ASN A 1 107 ? -7.194 8.096 -8.036 1.00 98.44 107 ASN A O 1
ATOM 846 N N . GLY A 1 108 ? -7.097 5.899 -8.487 1.00 98.12 108 GLY A N 1
ATOM 847 C CA . GLY A 1 108 ? -5.688 5.715 -8.156 1.00 98.12 108 GLY A CA 1
ATOM 848 C C . GLY A 1 108 ? -4.746 6.688 -8.860 1.00 98.12 108 GLY A C 1
ATOM 849 O O . GLY A 1 108 ? -3.899 7.298 -8.212 1.00 98.12 108 GLY A O 1
ATOM 850 N N . GLN A 1 109 ? -4.905 6.867 -10.175 1.00 98.06 109 GLN A N 1
ATOM 851 C CA . GLN A 1 109 ? -4.051 7.773 -10.956 1.00 98.06 109 GLN A CA 1
ATOM 852 C C . GLN A 1 109 ? -4.220 9.234 -10.527 1.00 98.06 109 GLN A C 1
ATOM 854 O O . GLN A 1 109 ? -3.229 9.934 -10.336 1.00 98.06 109 GLN A O 1
ATOM 859 N N . ALA A 1 110 ? -5.467 9.681 -10.344 1.00 98.69 110 ALA A N 1
ATOM 860 C CA . ALA A 1 110 ? -5.769 11.049 -9.931 1.00 98.69 110 ALA A CA 1
ATOM 861 C C . ALA A 1 110 ? -5.232 11.339 -8.521 1.00 98.69 110 ALA A C 1
ATOM 863 O O . ALA A 1 110 ? -4.549 12.341 -8.319 1.00 98.69 110 ALA A O 1
ATOM 864 N N . CYS A 1 111 ? -5.442 10.411 -7.583 1.00 98.88 111 CYS A N 1
ATOM 865 C CA . CYS A 1 111 ? -4.899 10.510 -6.231 1.00 98.88 111 CYS A CA 1
ATOM 866 C C . CYS A 1 111 ? -3.368 10.606 -6.241 1.00 98.88 111 CYS A C 1
ATOM 868 O O . CYS A 1 111 ? -2.796 11.470 -5.582 1.00 98.88 111 CYS A O 1
ATOM 870 N N . PHE A 1 112 ? -2.691 9.747 -7.009 1.00 98.81 112 PHE A N 1
ATOM 871 C CA . PHE A 1 112 ? -1.232 9.770 -7.094 1.00 98.81 112 PHE A CA 1
ATOM 872 C C . PHE A 1 112 ? -0.714 11.076 -7.709 1.00 98.81 112 PHE A C 1
ATOM 874 O O . PHE A 1 112 ? 0.270 11.639 -7.233 1.00 98.81 112 PHE A O 1
ATOM 881 N N . ALA A 1 113 ? -1.378 11.582 -8.753 1.00 98.75 113 ALA A N 1
ATOM 882 C CA . ALA A 1 113 ? -1.026 12.856 -9.372 1.00 98.75 113 ALA A CA 1
ATOM 883 C C . ALA A 1 113 ? -1.119 14.022 -8.375 1.00 98.75 113 ALA A C 1
ATOM 885 O O . ALA A 1 113 ? -0.251 14.898 -8.374 1.00 98.75 113 ALA A O 1
ATOM 886 N N . GLU A 1 114 ? -2.128 14.022 -7.502 1.00 98.88 114 GLU A N 1
ATOM 887 C CA . GLU A 1 114 ? -2.284 15.039 -6.462 1.00 98.88 114 GLU A CA 1
ATOM 888 C C . GLU A 1 114 ? -1.221 14.916 -5.361 1.00 98.88 114 GLU A C 1
ATOM 890 O O . GLU A 1 114 ? -0.615 15.924 -5.000 1.00 98.88 114 GLU A O 1
ATOM 895 N N . ILE A 1 115 ? -0.891 13.696 -4.916 1.00 98.88 115 ILE A N 1
ATOM 896 C CA . ILE A 1 115 ? 0.236 13.446 -3.998 1.00 98.88 115 ILE A CA 1
ATOM 897 C C . ILE A 1 115 ? 1.557 13.947 -4.598 1.00 98.88 115 ILE A C 1
ATOM 899 O O . ILE A 1 115 ? 2.317 14.654 -3.936 1.00 98.88 115 ILE A O 1
ATOM 903 N N . ARG A 1 116 ? 1.823 13.656 -5.876 1.00 98.56 116 ARG A N 1
ATOM 904 C CA . ARG A 1 116 ? 3.014 14.152 -6.581 1.00 98.56 116 ARG A CA 1
ATOM 905 C C . ARG A 1 116 ? 3.065 15.683 -6.605 1.00 98.56 116 ARG A C 1
ATOM 907 O O . ARG A 1 116 ? 4.104 16.274 -6.309 1.00 98.56 116 ARG A O 1
ATOM 914 N N . GLN A 1 117 ? 1.953 16.346 -6.927 1.00 98.56 117 GLN A N 1
ATOM 915 C CA . GLN A 1 117 ? 1.877 17.812 -6.912 1.00 98.56 117 GLN A CA 1
ATOM 916 C C . GLN A 1 117 ? 2.076 18.391 -5.508 1.00 98.56 117 GLN A C 1
ATOM 918 O O . GLN A 1 117 ? 2.764 19.404 -5.361 1.00 98.56 117 GLN A O 1
ATOM 923 N N . LEU A 1 118 ? 1.499 17.752 -4.489 1.00 98.69 118 LEU A N 1
ATOM 924 C CA . LEU A 1 118 ? 1.660 18.124 -3.088 1.00 98.69 118 LEU A CA 1
ATOM 925 C C . LEU A 1 118 ? 3.134 18.074 -2.676 1.00 98.69 118 LEU A C 1
ATOM 927 O O . LEU A 1 118 ? 3.651 19.062 -2.152 1.00 98.69 118 LEU A O 1
ATOM 931 N N . ILE A 1 119 ? 3.821 16.967 -2.973 1.00 98.50 119 ILE A N 1
ATOM 932 C CA . ILE A 1 119 ? 5.242 16.779 -2.659 1.00 98.50 119 ILE A CA 1
ATOM 933 C C . ILE A 1 119 ? 6.082 17.874 -3.316 1.00 98.50 119 ILE A C 1
ATOM 935 O O . ILE A 1 119 ? 6.830 18.563 -2.628 1.00 98.50 119 ILE A O 1
ATOM 939 N N . HIS A 1 120 ? 5.913 18.119 -4.617 1.00 97.75 120 HIS A N 1
ATOM 940 C CA . HIS A 1 120 ? 6.687 19.157 -5.304 1.00 97.75 120 HIS A CA 1
ATOM 941 C C . HIS A 1 120 ? 6.443 20.571 -4.765 1.00 97.75 120 HIS A C 1
ATOM 943 O O . HIS A 1 120 ? 7.360 21.391 -4.773 1.00 97.75 120 HIS A O 1
ATOM 949 N N . ARG A 1 121 ? 5.217 20.886 -4.332 1.00 98.12 121 ARG A N 1
ATOM 950 C CA . ARG A 1 121 ? 4.851 22.242 -3.897 1.00 98.12 121 ARG A CA 1
ATOM 951 C C . ARG A 1 121 ? 5.183 22.523 -2.438 1.00 98.12 121 ARG A C 1
ATOM 953 O O . ARG A 1 121 ? 5.556 23.649 -2.126 1.00 98.12 121 ARG A O 1
ATOM 960 N N . GLN A 1 122 ? 4.980 21.546 -1.560 1.00 98.31 122 GLN A N 1
ATOM 961 C CA . GLN A 1 122 ? 5.005 21.756 -0.110 1.00 98.31 122 GLN A CA 1
ATOM 962 C C . GLN A 1 122 ? 6.118 20.976 0.592 1.00 98.31 122 GLN A C 1
ATOM 964 O O . GLN A 1 122 ? 6.594 21.417 1.633 1.00 98.31 122 GLN A O 1
ATOM 969 N N . PHE A 1 123 ? 6.577 19.864 0.010 1.00 97.88 123 PHE A N 1
ATOM 970 C CA . PHE A 1 123 ? 7.580 18.985 0.614 1.00 97.88 123 PHE A CA 1
ATOM 971 C C . PHE A 1 123 ? 8.740 18.671 -0.354 1.00 97.88 123 PHE A C 1
ATOM 973 O O . PHE A 1 123 ? 9.077 17.501 -0.555 1.00 97.88 123 PHE A O 1
ATOM 980 N N . PRO A 1 124 ? 9.388 19.691 -0.959 1.00 96.12 124 PRO A N 1
ATOM 981 C CA . PRO A 1 124 ? 10.393 19.499 -2.009 1.00 96.12 124 PRO A CA 1
ATOM 982 C C . PRO A 1 124 ? 11.674 18.803 -1.529 1.00 96.12 124 PRO A C 1
ATOM 984 O O . PRO A 1 124 ? 12.506 18.431 -2.356 1.00 96.12 124 PRO A O 1
ATOM 987 N N . ASP A 1 125 ? 11.849 18.620 -0.220 1.00 95.06 125 ASP A N 1
ATOM 988 C CA . ASP A 1 125 ? 12.988 17.926 0.386 1.00 95.06 125 ASP A CA 1
ATOM 989 C C . ASP A 1 125 ? 12.759 16.419 0.571 1.00 95.06 125 ASP A C 1
ATOM 991 O O . ASP A 1 125 ? 13.702 15.693 0.884 1.00 95.06 125 ASP A O 1
ATOM 995 N N . VAL A 1 126 ? 11.545 15.912 0.323 1.00 95.56 126 VAL A N 1
ATOM 996 C CA . VAL A 1 126 ? 11.272 14.468 0.324 1.00 95.56 126 VAL A CA 1
ATOM 997 C C . VAL A 1 126 ? 12.078 13.804 -0.799 1.00 95.56 126 VAL A C 1
ATOM 999 O O . VAL A 1 126 ? 12.071 14.238 -1.954 1.00 95.56 126 VAL A O 1
ATOM 1002 N N . ARG A 1 127 ? 12.826 12.754 -0.447 1.00 92.56 127 ARG A N 1
ATOM 1003 C CA . ARG A 1 127 ? 13.659 11.970 -1.384 1.00 92.56 127 ARG A CA 1
ATOM 1004 C C . ARG A 1 127 ? 13.241 10.509 -1.488 1.00 92.56 127 ARG A C 1
ATOM 1006 O O . ARG A 1 127 ? 13.639 9.838 -2.434 1.00 92.56 127 ARG A O 1
ATOM 1013 N N . TRP A 1 128 ? 12.467 10.024 -0.523 1.00 96.44 128 TRP A N 1
ATOM 1014 C CA . TRP A 1 128 ? 11.966 8.660 -0.535 1.00 96.44 128 TRP A CA 1
ATOM 1015 C C . TRP A 1 128 ? 10.961 8.448 -1.671 1.00 96.44 128 TRP A C 1
ATOM 1017 O O . TRP A 1 128 ? 10.224 9.381 -2.004 1.00 96.44 128 TRP A O 1
ATOM 1027 N N . PRO A 1 129 ? 10.912 7.240 -2.260 1.00 97.25 129 PRO A N 1
ATOM 1028 C CA . PRO A 1 129 ? 9.956 6.956 -3.310 1.00 97.25 129 PRO A CA 1
ATOM 1029 C C . PRO A 1 129 ? 8.521 6.921 -2.778 1.00 97.25 129 PRO A C 1
ATOM 1031 O O . PRO A 1 129 ? 8.275 6.540 -1.629 1.00 97.25 129 PRO A O 1
ATOM 1034 N N . VAL A 1 130 ? 7.575 7.259 -3.650 1.00 98.62 130 VAL A N 1
ATOM 1035 C CA . VAL A 1 130 ? 6.152 6.963 -3.460 1.00 98.62 130 VAL A CA 1
ATOM 1036 C C . VAL A 1 130 ? 5.848 5.666 -4.198 1.00 98.62 130 VAL A C 1
ATOM 1038 O O . VAL A 1 130 ? 6.135 5.543 -5.390 1.00 98.62 130 VAL A O 1
ATOM 1041 N N . GLU A 1 131 ? 5.308 4.688 -3.482 1.00 98.25 131 GLU A N 1
ATOM 1042 C CA . GLU A 1 131 ? 4.994 3.363 -4.018 1.00 98.25 131 GLU A CA 1
ATOM 1043 C C . GLU A 1 131 ? 3.537 3.313 -4.485 1.00 98.25 131 GLU A C 1
ATOM 1045 O O . GLU A 1 131 ? 2.664 3.905 -3.852 1.00 98.25 131 GLU A O 1
ATOM 1050 N N . TYR A 1 132 ? 3.273 2.606 -5.582 1.00 98.56 132 TYR A N 1
ATOM 1051 C CA . TYR A 1 132 ? 1.934 2.312 -6.088 1.00 98.56 132 TYR A CA 1
ATOM 1052 C C . TYR A 1 132 ? 1.819 0.821 -6.386 1.00 98.56 132 TYR A C 1
ATOM 1054 O O . TYR A 1 132 ? 2.642 0.278 -7.124 1.00 98.56 132 TYR A O 1
ATOM 1062 N N . ARG A 1 133 ? 0.769 0.166 -5.888 1.00 97.62 133 ARG A N 1
ATOM 1063 C CA . ARG A 1 133 ? 0.526 -1.268 -6.104 1.00 97.62 133 ARG A CA 1
ATOM 1064 C C . ARG A 1 133 ? -0.946 -1.556 -6.338 1.00 97.62 133 ARG A C 1
ATOM 1066 O O . ARG A 1 133 ? -1.804 -0.879 -5.787 1.00 97.62 133 ARG A O 1
ATOM 1073 N N . THR A 1 134 ? -1.253 -2.590 -7.113 1.00 95.50 134 THR A N 1
ATOM 1074 C CA . THR A 1 134 ? -2.635 -3.057 -7.305 1.00 95.50 134 THR A CA 1
ATOM 1075 C C . THR A 1 134 ? -3.000 -4.187 -6.348 1.00 95.50 134 THR A C 1
ATOM 1077 O O . THR A 1 134 ? -2.180 -5.051 -6.039 1.00 95.50 134 THR A O 1
ATOM 1080 N N . VAL A 1 135 ? -4.243 -4.178 -5.866 1.00 95.56 135 VAL A N 1
ATOM 1081 C CA . VAL A 1 135 ? -4.802 -5.195 -4.971 1.00 95.56 135 VAL A CA 1
ATOM 1082 C C . VAL A 1 135 ? -6.247 -5.475 -5.385 1.00 95.56 135 VAL A C 1
ATOM 1084 O O . VAL A 1 135 ? -7.065 -4.561 -5.496 1.00 95.56 135 VAL A O 1
ATOM 1087 N N . ALA A 1 136 ? -6.563 -6.748 -5.616 1.00 95.25 136 ALA A N 1
ATOM 1088 C CA . ALA A 1 136 ? -7.919 -7.176 -5.947 1.00 95.25 136 ALA A CA 1
ATOM 1089 C C . ALA A 1 136 ? -8.877 -6.996 -4.759 1.00 95.25 136 ALA A C 1
ATOM 1091 O O . ALA A 1 136 ? -8.460 -7.058 -3.600 1.00 95.25 136 ALA A O 1
ATOM 1092 N N . ALA A 1 137 ? -10.165 -6.826 -5.057 1.00 97.56 137 ALA A N 1
ATOM 1093 C CA . ALA A 1 137 ? -11.211 -6.786 -4.040 1.00 97.56 137 ALA A CA 1
ATOM 1094 C C . ALA A 1 137 ? -11.286 -8.076 -3.197 1.00 97.56 137 ALA A C 1
ATOM 1096 O O . ALA A 1 137 ? -11.037 -9.182 -3.686 1.00 97.56 137 ALA A O 1
ATOM 1097 N N . ASP A 1 138 ? -11.738 -7.937 -1.952 1.00 97.06 138 ASP A N 1
ATOM 1098 C CA . ASP A 1 138 ? -12.139 -9.052 -1.087 1.00 97.06 138 ASP A CA 1
ATOM 1099 C C . ASP A 1 138 ? -13.458 -8.751 -0.352 1.00 97.06 138 ASP A C 1
ATOM 1101 O O . ASP A 1 138 ? -14.048 -7.691 -0.539 1.00 97.06 138 ASP A O 1
ATOM 1105 N N . ASP A 1 139 ? -13.954 -9.690 0.454 1.00 95.62 139 ASP A N 1
ATOM 1106 C CA . ASP A 1 139 ? -15.202 -9.574 1.226 1.00 95.62 139 ASP A CA 1
ATOM 1107 C C . ASP A 1 139 ? -14.968 -9.504 2.752 1.00 95.62 139 ASP A C 1
ATOM 1109 O O . ASP A 1 139 ? -15.870 -9.737 3.570 1.00 95.62 139 ASP A O 1
ATOM 1113 N N . ILE A 1 140 ? -13.740 -9.192 3.174 1.00 95.25 140 ILE A N 1
ATOM 1114 C CA . ILE A 1 140 ? -13.349 -9.158 4.581 1.00 95.25 140 ILE A CA 1
ATOM 1115 C C . ILE A 1 140 ? -13.716 -7.792 5.161 1.00 95.25 140 ILE A C 1
ATOM 1117 O O . ILE A 1 140 ? -13.156 -6.771 4.789 1.00 95.25 140 ILE A O 1
ATOM 1121 N N . TRP A 1 141 ? -14.570 -7.779 6.189 1.00 95.56 141 TRP A N 1
ATOM 1122 C CA . TRP A 1 141 ? -15.201 -6.566 6.744 1.00 95.56 141 TRP A CA 1
ATOM 1123 C C . TRP A 1 141 ? -14.293 -5.354 6.985 1.00 95.56 141 TRP A C 1
ATOM 1125 O O . TRP A 1 141 ? -14.743 -4.225 6.817 1.00 95.56 141 TRP A O 1
ATOM 1135 N N . LEU A 1 142 ? -13.062 -5.584 7.452 1.00 95.19 142 LEU A N 1
ATOM 1136 C CA . LEU A 1 142 ? -12.085 -4.530 7.749 1.00 95.19 142 LEU A CA 1
ATOM 1137 C C . LEU A 1 142 ? -10.869 -4.567 6.817 1.00 95.19 142 LEU A C 1
ATOM 1139 O O . LEU A 1 142 ? -9.835 -3.981 7.135 1.00 95.19 142 LEU A O 1
ATOM 1143 N N . SER A 1 143 ? -10.938 -5.299 5.706 1.00 96.12 143 SER A N 1
ATOM 1144 C CA . SER A 1 143 ? -9.896 -5.214 4.692 1.0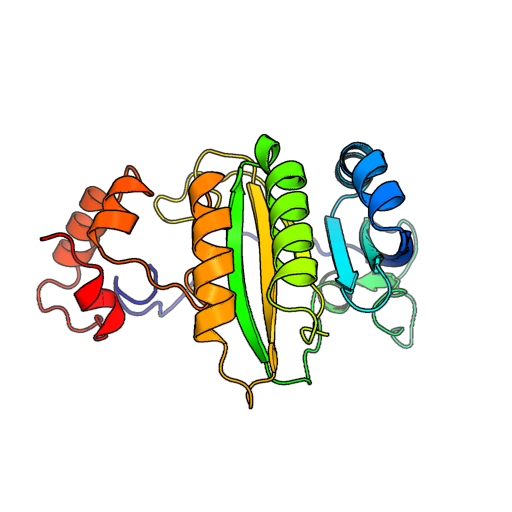0 96.12 143 SER A CA 1
ATOM 1145 C C . SER A 1 143 ? -9.934 -3.849 4.032 1.00 96.12 143 SER A C 1
ATOM 1147 O O . SER A 1 143 ? -10.993 -3.308 3.706 1.00 96.12 143 SER A O 1
ATOM 1149 N N . MET A 1 144 ? -8.750 -3.311 3.774 1.00 96.69 144 MET A N 1
ATOM 1150 C CA . MET A 1 144 ? -8.604 -2.049 3.066 1.00 96.69 144 MET A CA 1
ATOM 1151 C C . MET A 1 144 ? -9.082 -2.167 1.600 1.00 96.69 144 MET A C 1
ATOM 1153 O O . MET A 1 144 ? -9.480 -1.162 1.012 1.00 96.69 144 MET A O 1
ATOM 1157 N N . ALA A 1 145 ? -9.181 -3.396 1.071 1.00 97.25 145 ALA A N 1
ATOM 1158 C CA . ALA A 1 145 ? -9.710 -3.741 -0.252 1.00 97.25 145 ALA A CA 1
ATOM 1159 C C . ALA A 1 145 ? -11.152 -4.308 -0.238 1.00 97.25 145 ALA A C 1
ATOM 1161 O O . ALA A 1 145 ? -11.636 -4.783 -1.264 1.00 97.25 145 ALA A O 1
ATOM 1162 N N . SER A 1 146 ? -11.868 -4.243 0.897 1.00 96.44 146 SER A N 1
ATOM 1163 C CA . SER A 1 146 ? -13.238 -4.782 1.000 1.00 96.44 146 SER A CA 1
ATOM 1164 C C . SER A 1 146 ? -14.165 -4.176 -0.058 1.00 96.44 146 SER A C 1
ATOM 1166 O O . SER A 1 146 ? -14.313 -2.949 -0.135 1.00 96.44 146 SER A O 1
ATOM 1168 N N . ASP A 1 147 ? -14.807 -5.049 -0.826 1.00 95.44 147 ASP A N 1
ATOM 1169 C CA . ASP A 1 147 ? -15.854 -4.790 -1.814 1.00 95.44 147 ASP A CA 1
ATOM 1170 C C . ASP A 1 147 ? -15.449 -3.882 -2.989 1.00 95.44 147 ASP A C 1
ATOM 1172 O O . ASP A 1 147 ? -16.319 -3.346 -3.681 1.00 95.44 147 ASP A O 1
ATOM 1176 N N . ARG A 1 148 ? -14.145 -3.669 -3.229 1.00 95.94 148 ARG A N 1
ATOM 1177 C CA . ARG A 1 148 ? -13.672 -2.835 -4.346 1.00 95.94 148 ARG A CA 1
ATOM 1178 C C . ARG A 1 148 ? -12.250 -3.156 -4.796 1.00 95.94 148 ARG A C 1
ATOM 1180 O O . ARG A 1 148 ? -11.351 -3.325 -3.971 1.00 95.94 148 ARG A O 1
ATOM 1187 N N . ASP A 1 149 ? -12.029 -3.120 -6.107 1.00 96.56 149 ASP A N 1
ATOM 1188 C CA . ASP A 1 149 ? -10.672 -3.107 -6.649 1.00 96.56 149 ASP A CA 1
ATOM 1189 C C . ASP A 1 149 ? -9.939 -1.861 -6.163 1.00 96.56 149 ASP A C 1
ATOM 1191 O O . ASP A 1 149 ? -10.489 -0.752 -6.116 1.00 96.56 149 ASP A O 1
ATOM 1195 N N . THR A 1 150 ? -8.695 -2.064 -5.757 1.00 98.06 150 THR A N 1
ATOM 1196 C CA . THR A 1 150 ? -7.956 -1.110 -4.945 1.00 98.06 150 THR A CA 1
ATOM 1197 C C . THR A 1 150 ? -6.546 -0.950 -5.481 1.00 98.06 150 THR A C 1
ATOM 1199 O O . THR A 1 150 ? -5.928 -1.891 -5.977 1.00 98.06 150 THR A O 1
ATOM 1202 N N . VAL A 1 151 ? -6.014 0.256 -5.346 1.00 98.25 151 VAL A N 1
ATOM 1203 C CA . VAL A 1 151 ? -4.577 0.491 -5.426 1.00 98.25 151 VAL A CA 1
ATOM 1204 C C . VAL A 1 151 ? -4.084 0.950 -4.064 1.00 98.25 151 VAL A C 1
ATOM 1206 O O . VAL A 1 151 ? -4.779 1.706 -3.384 1.00 98.25 151 VAL A O 1
ATOM 1209 N N . THR A 1 152 ? -2.916 0.489 -3.639 1.00 98.62 152 THR A N 1
ATOM 1210 C CA . THR A 1 152 ? -2.246 1.037 -2.461 1.00 98.62 152 THR A CA 1
ATOM 1211 C C . THR A 1 152 ? -1.230 2.071 -2.904 1.00 98.62 152 THR A C 1
ATOM 1213 O O . THR A 1 152 ? -0.551 1.886 -3.915 1.00 98.62 152 THR A O 1
ATOM 1216 N N . ILE A 1 153 ? -1.181 3.185 -2.180 1.00 98.88 153 ILE A N 1
ATOM 1217 C CA . ILE A 1 153 ? -0.207 4.250 -2.388 1.00 98.88 153 ILE A CA 1
ATOM 1218 C C . ILE A 1 153 ? 0.503 4.484 -1.056 1.00 98.88 153 ILE A C 1
ATOM 1220 O O . ILE A 1 153 ? -0.164 4.832 -0.076 1.00 98.88 153 ILE A O 1
ATOM 1224 N N . SER A 1 154 ? 1.825 4.300 -1.027 1.00 98.69 154 SER A N 1
ATOM 1225 C CA . SER A 1 154 ? 2.650 4.527 0.168 1.00 98.69 154 SER A CA 1
ATOM 1226 C C . SER A 1 154 ? 3.553 5.735 0.004 1.00 98.69 154 SER A C 1
ATOM 1228 O O . SER A 1 154 ? 4.268 5.863 -0.990 1.00 98.69 154 SER A O 1
ATOM 1230 N N . VAL A 1 155 ? 3.580 6.578 1.030 1.00 98.75 155 VAL A N 1
ATOM 1231 C CA . VAL A 1 155 ? 4.561 7.646 1.212 1.00 98.75 155 VAL A CA 1
ATOM 1232 C C . VAL A 1 155 ? 5.467 7.307 2.392 1.00 98.75 155 VAL A C 1
ATOM 1234 O O . VAL A 1 155 ? 5.025 6.710 3.375 1.00 98.75 155 VAL A O 1
ATOM 1237 N N . HIS A 1 156 ? 6.737 7.697 2.300 1.00 98.06 156 HIS A N 1
ATOM 1238 C CA . HIS A 1 156 ? 7.755 7.348 3.289 1.00 98.06 156 HIS A CA 1
ATOM 1239 C C . HIS A 1 156 ? 8.530 8.584 3.748 1.00 98.06 156 HIS A C 1
ATOM 1241 O O . HIS A 1 156 ? 8.670 9.558 3.001 1.00 98.06 156 HIS A O 1
ATOM 1247 N N . GLN A 1 157 ? 9.081 8.508 4.955 1.00 96.69 157 GLN A N 1
ATOM 1248 C CA . GLN A 1 157 ? 9.948 9.527 5.535 1.00 96.69 157 GLN A CA 1
ATOM 1249 C C . GLN A 1 157 ? 11.112 8.866 6.279 1.00 96.69 157 GLN A C 1
ATOM 1251 O O . GLN A 1 157 ? 10.976 7.777 6.843 1.00 96.69 157 GLN A O 1
ATOM 1256 N N . ASP A 1 158 ? 12.273 9.524 6.281 1.00 95.00 158 ASP A N 1
ATOM 1257 C CA . ASP A 1 158 ? 13.413 9.082 7.085 1.00 95.00 158 ASP A CA 1
ATOM 1258 C C . ASP A 1 158 ? 13.018 9.039 8.568 1.00 95.00 158 ASP A C 1
ATOM 1260 O O . ASP A 1 158 ? 12.429 9.984 9.082 1.00 95.00 158 ASP A O 1
ATOM 1264 N N . ILE A 1 159 ? 13.383 7.964 9.270 1.00 95.25 159 ILE A N 1
ATOM 1265 C CA . ILE A 1 159 ? 13.045 7.752 10.688 1.00 95.25 159 ILE A CA 1
ATOM 1266 C C . ILE A 1 159 ? 13.553 8.865 11.627 1.00 95.25 159 ILE A C 1
ATOM 1268 O O . ILE A 1 159 ? 13.154 8.930 12.787 1.00 95.25 159 ILE A O 1
ATOM 1272 N N . LYS A 1 160 ? 14.485 9.708 11.166 1.00 95.81 160 LYS A N 1
ATOM 1273 C CA . LYS A 1 160 ? 15.061 10.826 11.927 1.00 95.81 160 LYS A CA 1
ATOM 1274 C C . LYS A 1 160 ? 14.346 12.158 11.700 1.00 95.81 160 LYS A C 1
ATOM 1276 O O . LYS A 1 160 ? 14.691 13.129 12.372 1.00 95.81 160 LYS A O 1
ATOM 1281 N N . LEU A 1 161 ? 13.443 12.233 10.728 1.00 95.88 161 LEU A N 1
ATOM 1282 C CA . LEU A 1 161 ? 12.705 13.443 10.382 1.00 95.88 161 LEU A CA 1
ATOM 1283 C C . LEU A 1 161 ? 11.275 13.340 10.908 1.00 95.88 161 LEU A C 1
ATOM 1285 O O . LEU A 1 161 ? 10.718 12.252 10.965 1.00 95.88 161 LEU A O 1
ATOM 1289 N N . ASP A 1 162 ? 10.693 14.480 11.275 1.00 96.38 162 ASP A N 1
ATOM 1290 C CA . ASP A 1 162 ? 9.283 14.552 11.658 1.00 96.38 162 ASP A CA 1
ATOM 1291 C C . ASP A 1 162 ? 8.398 14.322 10.424 1.00 96.38 162 ASP A C 1
ATOM 1293 O O . ASP A 1 162 ? 8.406 15.116 9.476 1.00 96.38 162 ASP A O 1
ATOM 1297 N N . GLU A 1 163 ? 7.671 13.206 10.408 1.00 97.31 163 GLU A N 1
ATOM 1298 C CA . GLU A 1 163 ? 6.768 12.854 9.318 1.00 97.31 163 GLU A CA 1
ATOM 1299 C C . GLU A 1 163 ? 5.414 13.564 9.382 1.00 97.31 163 GLU A C 1
ATOM 1301 O O . GLU A 1 163 ? 4.730 13.649 8.360 1.00 97.31 163 GLU A O 1
ATOM 1306 N N . GLU A 1 164 ? 5.001 14.067 10.549 1.00 98.25 164 GLU A N 1
ATOM 1307 C CA . GLU A 1 164 ? 3.597 14.394 10.799 1.00 98.25 164 GLU A CA 1
ATOM 1308 C C . GLU A 1 164 ? 3.028 15.472 9.862 1.00 98.25 164 GLU A C 1
ATOM 1310 O O . GLU A 1 164 ? 1.955 15.241 9.293 1.00 98.25 164 GLU A O 1
ATOM 1315 N N . PRO A 1 165 ? 3.710 16.606 9.596 1.00 98.44 165 PRO A N 1
ATOM 1316 C CA . PRO A 1 165 ? 3.201 17.609 8.659 1.00 98.44 165 PRO A CA 1
ATOM 1317 C C . PRO A 1 165 ? 3.006 17.057 7.241 1.00 98.44 165 PRO A C 1
ATOM 1319 O O . PRO A 1 165 ? 2.019 17.374 6.576 1.00 98.44 165 PRO A O 1
ATOM 1322 N N . TYR A 1 166 ? 3.931 16.205 6.790 1.00 98.62 166 TYR A N 1
ATOM 1323 C CA . TYR A 1 166 ? 3.880 15.577 5.472 1.00 98.62 166 TYR A CA 1
ATOM 1324 C C . TYR A 1 166 ? 2.745 14.557 5.380 1.00 98.62 166 TYR A C 1
ATOM 1326 O O . TYR A 1 166 ? 1.962 14.566 4.426 1.00 98.62 166 TYR A O 1
ATOM 1334 N N . TYR A 1 167 ? 2.617 13.704 6.391 1.00 98.75 167 TYR A N 1
ATOM 1335 C CA . TYR A 1 167 ? 1.616 12.648 6.417 1.00 98.75 167 TYR A CA 1
ATOM 1336 C C . TYR A 1 167 ? 0.204 13.187 6.612 1.00 98.75 167 TYR A C 1
ATOM 1338 O O . TYR A 1 167 ? -0.707 12.694 5.957 1.00 98.75 167 TYR A O 1
ATOM 1346 N N . ARG A 1 168 ? 0.001 14.242 7.410 1.00 98.69 168 ARG A N 1
ATOM 1347 C CA . ARG A 1 168 ? -1.311 14.905 7.502 1.00 98.69 168 ARG A CA 1
ATOM 1348 C C . ARG A 1 168 ? -1.763 15.463 6.155 1.00 98.69 168 ARG A C 1
ATOM 1350 O O . ARG A 1 168 ? -2.896 15.226 5.752 1.00 98.69 168 ARG A O 1
ATOM 1357 N N . ALA A 1 169 ? -0.865 16.134 5.433 1.00 98.81 169 ALA A N 1
ATOM 1358 C CA . ALA A 1 169 ? -1.182 16.671 4.114 1.00 98.81 169 ALA A CA 1
ATOM 1359 C C . ALA A 1 169 ? -1.484 15.561 3.087 1.00 98.81 169 ALA A C 1
ATOM 1361 O O . ALA A 1 169 ? -2.401 15.698 2.281 1.00 98.81 169 ALA A O 1
ATOM 1362 N N . CYS A 1 170 ? -0.753 14.441 3.126 1.00 98.88 170 CYS A N 1
ATOM 1363 C CA . CYS A 1 170 ? -1.051 13.287 2.272 1.00 98.88 170 CYS A CA 1
ATOM 1364 C C . CYS A 1 170 ? -2.378 12.614 2.646 1.00 98.88 170 CYS A C 1
ATOM 1366 O O . CYS A 1 170 ? -3.132 12.217 1.761 1.00 98.88 170 CYS A O 1
ATOM 1368 N N . GLU A 1 171 ? -2.679 12.497 3.940 1.00 98.81 171 GLU A N 1
ATOM 1369 C CA . GLU A 1 171 ? -3.912 11.890 4.442 1.00 98.81 171 GLU A CA 1
ATOM 1370 C C . GLU A 1 171 ? -5.157 12.648 3.969 1.00 98.81 171 GLU A C 1
ATOM 1372 O O . GLU A 1 171 ? -6.117 12.014 3.537 1.00 98.81 171 GLU A O 1
ATOM 1377 N N . GLU A 1 172 ? -5.124 13.984 3.946 1.00 98.75 172 GLU A N 1
ATOM 1378 C CA . GLU A 1 172 ? -6.207 14.797 3.374 1.00 98.75 172 GLU A CA 1
ATOM 1379 C C . GLU A 1 172 ? -6.496 14.420 1.913 1.00 98.75 172 GLU A C 1
ATOM 1381 O O . GLU A 1 172 ? -7.653 14.186 1.548 1.00 98.75 172 GLU A O 1
ATOM 1386 N N . VAL A 1 173 ? -5.445 14.284 1.096 1.00 98.88 173 VAL A N 1
ATOM 1387 C CA . VAL A 1 173 ? -5.566 13.845 -0.301 1.00 98.88 173 VAL A CA 1
ATOM 1388 C C . VAL A 1 173 ? -6.130 12.428 -0.354 1.00 98.88 173 VAL A C 1
ATOM 1390 O O . VAL A 1 173 ? -7.137 12.188 -1.019 1.00 98.88 173 VAL A O 1
ATOM 1393 N N . PHE A 1 174 ? -5.552 11.475 0.379 1.00 98.88 174 PHE A N 1
ATOM 1394 C CA . PHE A 1 174 ? -6.020 10.089 0.355 1.00 98.88 174 PHE A CA 1
ATOM 1395 C C . PHE A 1 174 ? -7.502 9.962 0.717 1.00 98.88 174 PHE A C 1
ATOM 1397 O O . PHE A 1 174 ? -8.241 9.244 0.037 1.00 98.88 174 PHE A O 1
ATOM 1404 N N . LEU A 1 175 ? -7.959 10.674 1.748 1.00 98.62 175 LEU A N 1
ATOM 1405 C CA . LEU A 1 175 ? -9.359 10.675 2.165 1.00 98.62 175 LEU A CA 1
ATOM 1406 C C . LEU A 1 175 ? -10.277 11.290 1.102 1.00 98.62 175 LEU A C 1
ATOM 1408 O O . LEU A 1 175 ? -11.350 10.736 0.849 1.00 98.62 175 LEU A O 1
ATOM 1412 N N . ALA A 1 176 ? -9.851 12.366 0.431 1.00 98.56 176 ALA A N 1
ATOM 1413 C CA . ALA A 1 176 ? -10.613 12.993 -0.652 1.00 98.56 176 ALA A CA 1
ATOM 1414 C C . ALA A 1 176 ? -10.879 12.030 -1.826 1.00 98.56 176 ALA A C 1
ATOM 1416 O O . ALA A 1 176 ? -11.934 12.102 -2.458 1.00 98.56 176 ALA A O 1
ATOM 1417 N N . TYR A 1 177 ? -9.980 11.070 -2.065 1.00 98.75 177 TYR A N 1
ATOM 1418 C CA . TYR A 1 177 ? -10.148 10.022 -3.081 1.00 98.75 177 TYR A CA 1
ATOM 1419 C C . TYR A 1 177 ? -10.780 8.724 -2.551 1.00 98.75 177 TYR A C 1
ATOM 1421 O O . TYR A 1 177 ? -10.857 7.729 -3.280 1.00 98.75 177 TYR A O 1
ATOM 1429 N N . GLY A 1 178 ? -11.286 8.718 -1.313 1.00 97.88 178 GLY A N 1
ATOM 1430 C CA . GLY A 1 178 ? -11.959 7.569 -0.700 1.00 97.88 178 GLY A CA 1
ATOM 1431 C C . GLY A 1 178 ? -11.004 6.504 -0.155 1.00 97.88 178 GLY A C 1
ATOM 1432 O O . GLY A 1 178 ? -11.363 5.319 -0.099 1.00 97.88 178 GLY A O 1
ATOM 1433 N N . GLY A 1 179 ? -9.787 6.908 0.202 1.00 98.19 179 GLY A N 1
ATOM 1434 C CA . GLY A 1 179 ? -8.741 6.058 0.748 1.00 98.19 179 GLY A CA 1
ATOM 1435 C C . GLY A 1 179 ? -9.107 5.416 2.091 1.00 98.19 179 GLY A C 1
ATOM 1436 O O . GLY A 1 179 ? -9.830 5.980 2.909 1.00 98.19 179 GLY A O 1
ATOM 1437 N N . ARG A 1 180 ? -8.582 4.210 2.315 1.00 98.25 180 ARG A N 1
ATOM 1438 C CA . ARG A 1 180 ? -8.623 3.474 3.588 1.00 98.25 180 ARG A CA 1
ATOM 1439 C C . ARG A 1 180 ? -7.197 3.331 4.125 1.00 98.25 180 ARG A C 1
ATOM 1441 O O . ARG A 1 180 ? -6.377 2.798 3.377 1.00 98.25 180 ARG A O 1
ATOM 1448 N N . PRO A 1 181 ? -6.883 3.746 5.365 1.00 98.00 181 PRO A N 1
ATOM 1449 C CA . PRO A 1 181 ? -5.520 3.638 5.874 1.00 98.00 181 PRO A CA 1
ATOM 1450 C C . PRO A 1 181 ? -5.114 2.181 6.044 1.00 98.00 181 PRO A C 1
ATOM 1452 O O . PRO A 1 181 ? -5.920 1.341 6.461 1.00 98.00 181 PRO A O 1
ATOM 1455 N N . HIS A 1 182 ? -3.841 1.896 5.797 1.00 97.62 182 HIS A N 1
ATOM 1456 C CA . HIS A 1 182 ? -3.266 0.611 6.138 1.00 97.62 182 HIS A CA 1
ATOM 1457 C C . HIS A 1 182 ? -3.145 0.457 7.661 1.00 97.62 182 HIS A C 1
ATOM 1459 O O . HIS A 1 182 ? -2.482 1.243 8.334 1.00 97.62 182 HIS A O 1
ATOM 1465 N N . TRP A 1 183 ? -3.728 -0.610 8.218 1.00 95.12 183 TRP A N 1
ATOM 1466 C CA . TRP A 1 183 ? -3.804 -0.840 9.672 1.00 95.12 183 TRP A CA 1
ATOM 1467 C C . TRP A 1 183 ? -2.453 -0.901 10.397 1.00 95.12 183 TRP A C 1
ATOM 1469 O O . TRP A 1 183 ? -2.381 -0.662 11.598 1.00 95.12 183 TRP A O 1
ATOM 1479 N N . GLY A 1 184 ? -1.395 -1.288 9.686 1.00 94.06 184 GLY A N 1
ATOM 1480 C CA . GLY A 1 184 ? -0.027 -1.374 10.206 1.00 94.06 184 GLY A CA 1
ATOM 1481 C C . GLY A 1 184 ? 0.860 -0.155 9.927 1.00 94.06 184 GLY A C 1
ATOM 1482 O O . GLY A 1 184 ? 2.068 -0.272 10.110 1.00 94.06 184 GLY A O 1
ATOM 1483 N N . LYS A 1 185 ? 0.305 0.955 9.421 1.00 96.38 185 LYS A N 1
ATOM 1484 C CA . LYS A 1 185 ? 1.039 2.175 9.035 1.00 96.38 185 LYS A CA 1
ATOM 1485 C C . LYS A 1 185 ? 0.465 3.404 9.741 1.00 96.38 185 LYS A C 1
ATOM 1487 O O . LYS A 1 185 ? -0.610 3.335 10.343 1.00 96.38 185 LYS A O 1
ATOM 1492 N N . VAL A 1 186 ? 1.191 4.520 9.680 1.00 97.25 186 VAL A N 1
ATOM 1493 C CA . VAL A 1 186 ? 0.762 5.777 10.308 1.00 97.25 186 VAL A CA 1
ATOM 1494 C C . VAL A 1 186 ? -0.536 6.273 9.660 1.00 97.25 186 VAL A C 1
ATOM 1496 O O . VAL A 1 186 ? -0.672 6.266 8.439 1.00 97.25 186 VAL A O 1
ATOM 1499 N N . ASN A 1 187 ? -1.489 6.678 10.498 1.00 97.19 187 ASN A N 1
ATOM 1500 C CA . ASN A 1 187 ? -2.721 7.381 10.140 1.00 97.19 187 ASN A CA 1
ATOM 1501 C C . ASN A 1 187 ? -3.196 8.192 11.353 1.00 97.19 187 ASN A C 1
ATOM 1503 O O . ASN A 1 187 ? -2.864 7.838 12.488 1.00 97.19 187 ASN A O 1
ATOM 1507 N N . TYR A 1 188 ? -3.977 9.247 11.127 1.00 96.44 188 TYR A N 1
ATOM 1508 C CA . TYR A 1 188 ? -4.472 10.126 12.195 1.00 96.44 188 TYR A CA 1
ATOM 1509 C C . TYR A 1 188 ? -5.994 10.061 12.373 1.00 96.44 188 TYR A C 1
ATOM 1511 O O . TYR A 1 188 ? -6.590 10.950 12.986 1.00 96.44 188 TYR A O 1
ATOM 1519 N N . LEU A 1 189 ? -6.614 8.991 11.870 1.00 95.31 189 LEU A N 1
ATOM 1520 C CA . LEU A 1 189 ? -8.054 8.765 11.950 1.00 95.31 189 LEU A CA 1
ATOM 1521 C C . LEU A 1 189 ? -8.499 8.303 13.340 1.00 95.31 189 LEU A C 1
ATOM 1523 O O . LEU A 1 189 ? -7.768 7.628 14.069 1.00 95.31 189 LEU A O 1
ATOM 1527 N N . ASN A 1 190 ? -9.747 8.617 13.680 1.00 93.31 190 ASN A N 1
ATOM 1528 C CA . ASN A 1 190 ? -10.403 8.180 14.911 1.00 93.31 190 ASN A CA 1
ATOM 1529 C C . ASN A 1 190 ? -11.546 7.179 14.647 1.00 93.31 190 ASN A C 1
ATOM 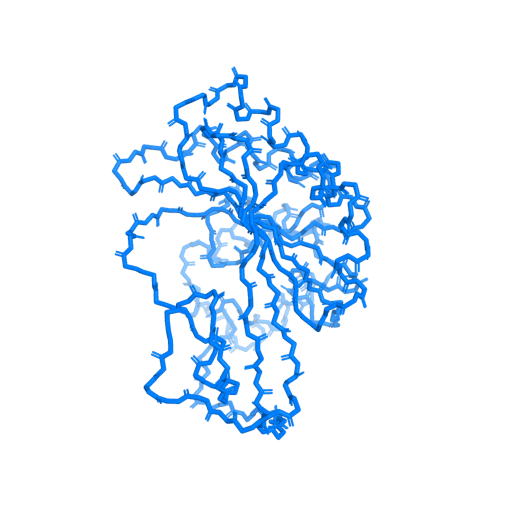1531 O O . ASN A 1 190 ? -11.838 6.796 13.512 1.00 93.31 190 ASN A O 1
ATOM 1535 N N . GLY A 1 191 ? -12.209 6.735 15.718 1.00 93.06 191 GLY A N 1
ATOM 1536 C CA . GLY A 1 191 ? -13.294 5.756 15.635 1.00 93.06 191 GLY A CA 1
ATOM 1537 C C . GLY A 1 191 ? -14.484 6.167 14.763 1.00 93.06 191 GLY A C 1
ATOM 1538 O O . GLY A 1 191 ? -15.062 5.304 14.097 1.00 93.06 191 GLY A O 1
ATOM 1539 N N . ASP A 1 192 ? -14.820 7.458 14.717 1.00 93.62 192 ASP A N 1
ATOM 1540 C CA . ASP A 1 192 ? -15.919 7.978 13.895 1.00 93.62 192 ASP A CA 1
ATOM 1541 C C . ASP A 1 192 ? -15.538 8.020 12.411 1.00 93.62 192 ASP A C 1
ATOM 1543 O O . ASP A 1 192 ? -16.377 7.753 11.548 1.00 93.62 192 ASP A O 1
ATOM 1547 N N . ASP A 1 193 ? -14.270 8.305 12.096 1.00 95.31 193 ASP A N 1
ATOM 1548 C CA . ASP A 1 193 ? -13.743 8.175 10.734 1.00 95.31 193 ASP A CA 1
ATOM 1549 C C . ASP A 1 193 ? -13.865 6.728 10.250 1.00 95.31 193 ASP A C 1
ATOM 1551 O O . ASP A 1 193 ? -14.432 6.464 9.188 1.00 95.31 193 ASP A O 1
ATOM 1555 N N . PHE A 1 194 ? -13.416 5.766 11.061 1.00 95.44 194 PHE A N 1
ATOM 1556 C CA . PHE A 1 194 ? -13.516 4.348 10.717 1.00 95.44 194 PHE A CA 1
ATOM 1557 C C . PHE A 1 194 ? -14.962 3.860 10.596 1.00 95.44 194 PHE A C 1
ATOM 1559 O O . PHE A 1 194 ? -15.249 3.043 9.717 1.00 95.44 194 PHE A O 1
ATOM 1566 N N . ALA A 1 195 ? -15.882 4.393 11.405 1.00 94.75 195 ALA A N 1
ATOM 1567 C CA . ALA A 1 195 ? -17.311 4.111 11.289 1.00 94.75 195 ALA A CA 1
ATOM 1568 C C . ALA A 1 195 ? -17.894 4.568 9.944 1.00 94.75 195 ALA A C 1
ATOM 1570 O O . ALA A 1 195 ? -18.735 3.873 9.374 1.00 94.75 195 ALA A O 1
ATOM 1571 N N . ARG A 1 196 ? -17.424 5.704 9.409 1.00 94.00 196 ARG A N 1
ATOM 1572 C CA . ARG A 1 196 ? -17.803 6.182 8.069 1.00 94.00 196 ARG A CA 1
ATOM 1573 C C . ARG A 1 196 ? -17.172 5.351 6.953 1.00 94.00 196 ARG A C 1
ATOM 1575 O O . ARG A 1 196 ? -17.809 5.113 5.931 1.00 94.00 196 ARG A O 1
ATOM 1582 N N . ILE A 1 197 ? -15.927 4.921 7.139 1.00 94.56 197 ILE A N 1
ATOM 1583 C CA . ILE A 1 197 ? -15.133 4.226 6.118 1.00 94.56 197 ILE A CA 1
ATOM 1584 C C . ILE A 1 197 ? -15.556 2.758 5.937 1.00 94.56 197 ILE A C 1
ATOM 1586 O O . ILE A 1 197 ? -15.559 2.251 4.808 1.00 94.56 197 ILE A O 1
ATOM 1590 N N . TYR A 1 198 ? -15.891 2.064 7.030 1.00 94.69 198 TYR A N 1
ATOM 1591 C CA . TYR A 1 198 ? -16.179 0.628 7.032 1.00 94.69 198 TYR A CA 1
ATOM 1592 C C . TYR A 1 198 ? -17.656 0.343 7.344 1.00 94.69 198 TYR A C 1
ATOM 1594 O O . TYR A 1 198 ? -18.064 0.408 8.504 1.00 94.69 198 TYR A O 1
ATOM 1602 N N . PRO A 1 199 ? -18.464 -0.106 6.362 1.00 93.19 199 PRO A N 1
ATOM 1603 C CA . PRO A 1 199 ? -19.891 -0.381 6.574 1.00 93.19 199 PRO A CA 1
ATOM 1604 C C . PRO A 1 199 ? -20.185 -1.402 7.683 1.00 93.19 199 PRO A C 1
ATOM 1606 O O . PRO A 1 199 ? -21.252 -1.388 8.292 1.00 93.19 199 PRO A O 1
ATOM 1609 N N . ARG A 1 200 ? -19.240 -2.311 7.954 1.00 94.94 200 ARG A N 1
ATOM 1610 C CA . ARG A 1 200 ? -19.356 -3.367 8.973 1.00 94.94 200 ARG A CA 1
ATOM 1611 C C . ARG A 1 200 ? -18.664 -3.015 10.293 1.00 94.94 200 ARG A C 1
ATOM 1613 O O . ARG A 1 200 ? -18.423 -3.906 11.105 1.00 94.94 200 ARG A O 1
ATOM 1620 N N . TRP A 1 201 ? -18.362 -1.738 10.537 1.00 94.62 201 TRP A N 1
ATOM 1621 C CA . TRP A 1 201 ? -17.627 -1.292 11.723 1.00 94.62 201 TRP A CA 1
ATOM 1622 C C . TRP A 1 201 ? -18.308 -1.671 13.043 1.00 94.62 201 TRP A C 1
ATOM 1624 O O . TRP A 1 201 ? -17.706 -2.326 13.897 1.00 94.62 201 TRP A O 1
ATOM 1634 N N . HIS A 1 202 ? -19.595 -1.347 13.191 1.00 94.38 202 HIS A N 1
ATOM 1635 C CA . HIS A 1 202 ? -20.356 -1.685 14.399 1.00 94.38 202 HIS A CA 1
ATOM 1636 C C . HIS A 1 202 ? -20.547 -3.198 14.572 1.00 94.38 202 HIS A C 1
ATOM 1638 O O . HIS A 1 202 ? -20.510 -3.712 15.690 1.00 94.38 202 HIS A O 1
ATOM 1644 N N . ASP A 1 203 ? -20.704 -3.935 13.470 1.00 94.94 203 ASP A N 1
ATOM 1645 C CA . ASP A 1 203 ? -20.776 -5.396 13.501 1.00 94.94 203 ASP A CA 1
ATOM 1646 C C . ASP 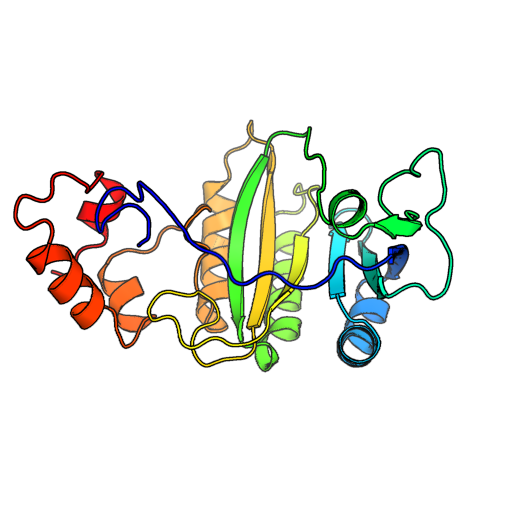A 1 203 ? -19.475 -6.026 13.988 1.00 94.94 203 ASP A C 1
ATOM 1648 O O . ASP A 1 203 ? -19.502 -6.966 14.786 1.00 94.94 203 ASP A O 1
ATOM 1652 N N . TRP A 1 204 ? -18.340 -5.497 13.535 1.00 95.12 204 TRP A N 1
ATOM 1653 C CA . TRP A 1 204 ? -17.035 -5.945 13.987 1.00 95.12 204 TRP A CA 1
ATOM 1654 C C . TRP A 1 204 ? -16.865 -5.718 15.492 1.00 95.12 204 TRP A C 1
ATOM 1656 O O . TRP A 1 204 ? -16.527 -6.664 16.209 1.00 95.12 204 TRP A O 1
ATOM 1666 N N . TRP A 1 205 ? -17.190 -4.517 15.986 1.00 94.69 205 TRP A N 1
ATOM 1667 C CA . TRP A 1 205 ? -17.135 -4.200 17.418 1.00 94.69 205 TRP A CA 1
ATOM 1668 C C . TRP A 1 205 ? -18.042 -5.108 18.246 1.00 94.69 205 TRP A C 1
ATOM 1670 O O . TRP A 1 205 ? -17.604 -5.659 19.254 1.00 94.69 205 TRP A O 1
ATOM 1680 N N . ARG A 1 206 ? -19.271 -5.362 17.783 1.00 94.38 206 ARG A N 1
ATOM 1681 C CA . ARG A 1 206 ? -20.208 -6.287 18.436 1.00 94.38 206 ARG A CA 1
ATOM 1682 C C . ARG A 1 206 ? -19.641 -7.704 18.552 1.00 94.38 206 ARG A C 1
ATOM 1684 O O . ARG A 1 206 ? -19.802 -8.350 19.586 1.00 94.38 206 ARG A O 1
ATOM 1691 N N . VAL A 1 207 ? -19.001 -8.216 17.500 1.00 94.44 207 VAL A N 1
ATOM 1692 C CA . VAL A 1 207 ? -18.376 -9.549 17.525 1.00 94.44 207 VAL A CA 1
ATOM 1693 C C . VAL A 1 207 ? -17.165 -9.562 18.456 1.00 94.44 207 VAL A C 1
ATOM 1695 O O . VAL A 1 207 ? -17.023 -10.490 19.248 1.00 94.44 207 VAL A O 1
ATOM 1698 N N . ARG A 1 208 ? -16.315 -8.537 18.394 1.00 94.50 208 ARG A N 1
ATOM 1699 C CA . ARG A 1 208 ? -15.137 -8.402 19.253 1.00 94.50 208 ARG A CA 1
ATOM 1700 C C . ARG A 1 208 ? -15.521 -8.347 20.736 1.00 94.50 208 ARG A C 1
ATOM 1702 O O . ARG A 1 208 ? -14.972 -9.112 21.524 1.00 94.50 208 ARG A O 1
ATOM 1709 N N . ASP A 1 209 ? -16.511 -7.534 21.104 1.00 94.12 209 ASP A N 1
ATOM 1710 C CA . ASP A 1 209 ? -16.977 -7.387 22.492 1.00 94.12 209 ASP A CA 1
ATOM 1711 C C . ASP A 1 209 ? -17.648 -8.658 23.025 1.00 94.12 209 ASP A C 1
ATOM 1713 O O . ASP A 1 209 ? -17.579 -8.942 24.218 1.00 94.12 209 ASP A O 1
ATOM 1717 N N . LYS A 1 210 ? -18.239 -9.479 22.148 1.00 94.38 210 LYS A N 1
ATOM 1718 C CA . LYS A 1 210 ? -18.756 -10.797 22.535 1.00 94.38 210 LYS A CA 1
ATOM 1719 C C . LYS A 1 210 ? -17.645 -11.738 23.023 1.00 94.38 210 LYS A C 1
ATOM 1721 O O . LYS A 1 210 ? -17.901 -12.543 23.916 1.00 94.38 210 LYS A O 1
ATOM 1726 N N . TYR A 1 211 ? -16.456 -11.683 22.421 1.00 92.38 211 TYR A N 1
ATOM 1727 C CA . TYR A 1 211 ? -15.356 -12.611 22.720 1.00 92.38 211 TYR A CA 1
ATOM 1728 C C . TYR A 1 211 ? -14.315 -12.055 23.703 1.00 92.38 211 TYR A C 1
ATOM 1730 O O . TYR A 1 211 ? -13.648 -12.842 24.367 1.00 92.38 211 TYR A O 1
ATOM 1738 N N . ASP A 1 212 ? -14.199 -10.733 23.837 1.00 94.31 212 ASP A N 1
ATOM 1739 C CA . ASP A 1 212 ? -13.348 -10.066 24.831 1.00 94.31 212 ASP A CA 1
ATOM 1740 C C . ASP A 1 212 ? -14.093 -8.897 25.511 1.00 94.31 212 ASP A C 1
ATOM 1742 O O . ASP A 1 212 ? -13.745 -7.726 25.313 1.00 94.31 212 ASP A O 1
ATOM 1746 N N . PRO A 1 213 ? -15.135 -9.181 26.318 1.00 93.31 213 PRO A N 1
ATOM 1747 C CA . PRO A 1 213 ? -15.948 -8.143 26.961 1.00 93.31 213 PRO A CA 1
ATOM 1748 C C . PRO A 1 213 ? -15.160 -7.292 27.967 1.00 93.31 213 PRO A C 1
ATOM 1750 O O . PRO A 1 213 ? -15.550 -6.164 28.251 1.00 93.31 213 PRO A O 1
ATOM 1753 N N . GLY A 1 214 ? -14.051 -7.816 28.502 1.00 93.81 214 GLY A N 1
ATOM 1754 C CA . GLY A 1 214 ? -13.165 -7.097 29.422 1.00 93.81 214 GLY A CA 1
ATOM 1755 C C . GLY A 1 214 ? -12.149 -6.184 28.733 1.00 93.81 214 GLY A C 1
ATOM 1756 O O . GLY A 1 214 ? -11.454 -5.439 29.418 1.00 93.81 214 GLY A O 1
ATOM 1757 N N . GLY A 1 215 ? -12.038 -6.235 27.401 1.00 93.56 215 GLY A N 1
ATOM 1758 C CA . GLY A 1 215 ? -11.101 -5.396 26.653 1.00 93.56 215 GLY A CA 1
ATOM 1759 C C . GLY A 1 215 ? -9.628 -5.748 26.877 1.00 93.56 215 GLY A C 1
ATOM 1760 O O . GLY A 1 215 ? -8.771 -4.883 26.691 1.00 93.56 215 GLY A O 1
ATOM 1761 N N . VAL A 1 216 ? -9.327 -6.990 27.273 1.00 94.62 216 VAL A N 1
ATOM 1762 C CA . VAL A 1 216 ? -7.968 -7.457 27.594 1.00 94.62 216 VAL A CA 1
ATOM 1763 C C . VAL A 1 216 ? -7.024 -7.284 26.406 1.00 94.62 216 VAL A C 1
ATOM 1765 O O . VAL A 1 216 ? -5.855 -6.953 26.591 1.00 94.62 216 VAL A O 1
ATOM 1768 N N . PHE A 1 217 ? -7.525 -7.470 25.184 1.00 93.31 217 PHE A N 1
ATOM 1769 C CA . PHE A 1 217 ? -6.720 -7.411 23.964 1.00 93.31 217 PHE A CA 1
ATOM 1770 C C . PHE A 1 217 ? -6.757 -6.047 23.264 1.00 93.31 217 PHE A C 1
ATOM 1772 O O . PHE A 1 217 ? -6.364 -5.946 22.104 1.00 93.31 217 PHE A O 1
ATOM 1779 N N . LEU A 1 218 ? -7.218 -4.985 23.936 1.00 92.81 218 LEU A N 1
ATOM 1780 C CA . LEU A 1 218 ? -7.087 -3.622 23.417 1.00 92.81 218 LEU A CA 1
ATOM 1781 C C . LEU A 1 218 ? -5.835 -2.950 23.971 1.00 92.81 218 LEU A C 1
ATOM 1783 O O . LEU A 1 218 ? -5.644 -2.864 25.186 1.00 92.81 218 LEU A O 1
ATOM 1787 N N . ASN A 1 219 ? -5.036 -2.392 23.069 1.00 91.00 219 ASN A N 1
ATOM 1788 C CA . ASN A 1 219 ? -4.103 -1.322 23.402 1.00 91.00 219 ASN A CA 1
ATOM 1789 C C . ASN A 1 219 ? -4.824 0.042 23.359 1.00 91.00 219 ASN A C 1
ATOM 1791 O O . ASN A 1 219 ? -6.008 0.124 23.020 1.00 91.00 219 ASN A O 1
ATOM 1795 N N . ASP A 1 220 ? -4.115 1.114 23.713 1.00 91.56 220 ASP A N 1
ATOM 1796 C CA . ASP A 1 220 ? -4.703 2.459 23.780 1.00 91.56 220 ASP A CA 1
ATOM 1797 C C . ASP A 1 220 ? -5.171 2.959 22.411 1.00 91.56 220 ASP A C 1
ATOM 1799 O O . ASP A 1 220 ? -6.248 3.543 22.316 1.00 91.56 220 ASP A O 1
ATOM 1803 N N . TYR A 1 221 ? -4.433 2.628 21.346 1.00 89.69 221 TYR A N 1
ATOM 1804 C CA . TYR A 1 221 ? -4.845 2.910 19.971 1.00 89.69 221 TYR A CA 1
ATOM 1805 C C . TYR A 1 221 ? -6.198 2.263 19.645 1.00 89.69 221 TYR A C 1
ATOM 1807 O O . TYR A 1 221 ? -7.157 2.955 19.320 1.00 89.69 221 TYR A O 1
ATOM 1815 N N . ALA A 1 222 ? -6.328 0.945 19.813 1.00 90.69 222 ALA A N 1
ATOM 1816 C CA . ALA A 1 222 ? -7.560 0.226 19.502 1.00 90.69 222 ALA A CA 1
ATOM 1817 C C . ALA A 1 222 ? -8.736 0.650 20.400 1.00 90.69 222 ALA A C 1
ATOM 1819 O O . ALA A 1 222 ? -9.878 0.639 19.942 1.00 90.69 222 ALA A O 1
ATOM 1820 N N . ARG A 1 223 ? -8.480 1.053 21.657 1.00 91.25 223 ARG A N 1
ATOM 1821 C CA . ARG A 1 223 ? -9.496 1.681 22.523 1.00 91.25 223 ARG A CA 1
ATOM 1822 C C . ARG A 1 223 ? -9.993 3.002 21.941 1.00 91.25 223 ARG A C 1
ATOM 1824 O O . ARG A 1 223 ? -11.201 3.210 21.910 1.00 91.25 223 ARG A O 1
ATOM 1831 N N . ALA A 1 224 ? -9.087 3.857 21.470 1.00 89.81 224 ALA A N 1
ATOM 1832 C CA . ALA A 1 224 ? -9.426 5.157 20.892 1.00 89.81 224 ALA A CA 1
ATOM 1833 C C . ALA A 1 224 ? -10.204 5.053 19.568 1.00 89.81 224 ALA A C 1
ATOM 1835 O O . ALA A 1 224 ? -10.909 5.986 19.195 1.00 89.81 224 ALA A O 1
ATOM 1836 N N . LEU A 1 225 ? -10.122 3.913 18.873 1.00 91.25 225 LEU A N 1
ATOM 1837 C CA . LEU A 1 225 ? -10.926 3.656 17.676 1.00 91.25 225 LEU A CA 1
ATOM 1838 C C . LEU A 1 225 ? -12.371 3.248 17.983 1.00 91.25 225 LEU A C 1
ATOM 1840 O O . LEU A 1 225 ? -13.177 3.106 17.066 1.00 91.25 225 LEU A O 1
ATOM 1844 N N . ARG A 1 226 ? -12.732 2.996 19.241 1.00 87.25 226 ARG A N 1
ATOM 1845 C CA . ARG A 1 226 ? -14.113 2.645 19.566 1.00 87.25 226 ARG A CA 1
ATOM 1846 C C . ARG A 1 226 ? -15.032 3.827 19.213 1.00 87.25 226 ARG A C 1
ATOM 1848 O O . ARG A 1 226 ? -14.736 4.937 19.649 1.00 87.25 226 ARG A O 1
ATOM 1855 N N . PRO A 1 227 ? -16.133 3.610 18.465 1.00 76.12 227 PRO A N 1
ATOM 1856 C CA . PRO A 1 227 ? -17.166 4.627 18.312 1.00 76.12 227 PRO A CA 1
ATOM 1857 C C . PRO A 1 227 ? -17.657 5.098 19.677 1.00 76.12 227 PRO A C 1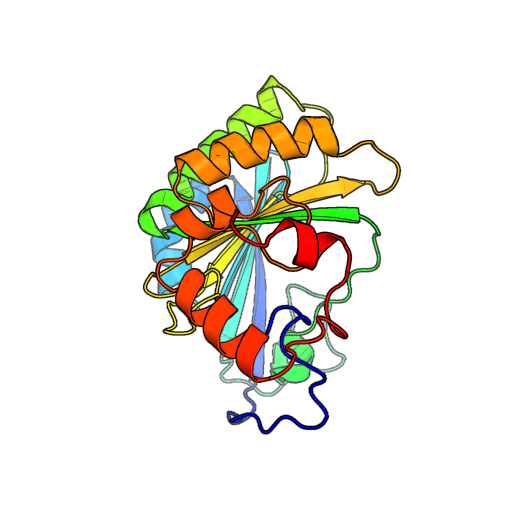
ATOM 1859 O O . PRO A 1 227 ? -17.768 4.277 20.598 1.00 76.12 227 PRO A O 1
ATOM 1862 N N . GLY A 1 228 ? -17.953 6.394 19.777 1.00 66.12 228 GLY A N 1
ATOM 1863 C CA . GLY A 1 228 ? -18.713 6.943 20.901 1.00 66.12 228 GLY A CA 1
ATOM 1864 C C . GLY A 1 228 ? -20.082 6.291 21.064 1.00 66.12 228 GLY A C 1
ATOM 1865 O O . GLY A 1 228 ? -20.632 5.769 20.064 1.00 66.12 228 GLY A O 1
#

pLDDT: mean 95.47, std 4.17, range [66.12, 98.88]

Radius of gyration: 19.32 Å; chains: 1; bounding box: 44×47×49 Å

Foldseek 3Di:
DLLQLDDDPDDDDDDDDKFWKWKAKDKDALVVCLVCVVVQVVVAPWWKWWAWLVPNMITIMGMHGDPDAFDPPADDQRGGGYIPVSHVDDDDPADWAKWKWKFFPVCQSVLVVVLSVCCVPPPSVFGGIKMKTWDAADCDQQDQRHPGTIIMIMDIGHPPDDCVVVVVVSQVSCVVRLIDIDSPHDDDDFLVNVVVNGVCSVVVVVSSCVNCVVSPSDDPRNVRNHDD

Sequence (228 aa):
SVGAAGLVSRIRMKLQKSAVLSEQIHVASYDDTMNRITSLVAENDRFEFFWYPGTDEANIKTINPATTEPEYPLGEEGGRVAWSYEVLPSHRPHLHTEMEYSVPAANGQACFAEIRQLIHRQFPDVRWPVEYRTVAADDIWLSMASDRDTVTISVHQDIKLDEEPYYRACEEVFLAYGGRPHWGKVNYLNGDDFARIYPRWHDWWRVRDKYDPGGVFLNDYARALRPG

Secondary structure (DSSP, 8-state):
-TTTS--------------EEEEEEEEEEHHHHHHTHHHHHHH-SEEEEEEETTTTEEEEEEEEE-SSPPPSS---TTS-EEEHHHHS-----S-EEEEEEEEEGGGHHHHHHHHHHHHHHH-TT--SPEEEEEE--B--TT-TTBTS-EEEEEEEEETTS--HHHHHHHHHHHHHTT-EE-TTS-----HHHHHHH-TTHHHHHHHHHHH-TT-TT--HHHHHTS--